Protein AF-A0A454VZ22-F1 (afdb_monomer)

Sequence (336 aa):
ELMLNRTHALSPAHRPVVWAAAVLGEPAGRDELVAVSGLGAAAGGDALLRALETAALAEPVEGRYGFAVPLAAPAVRASVPGPVRQDLHGRAARTLSGRRPVPWADVAEHHRAAGDTRRWLGAVERAAESAAASGRHEQAVALLERTLATPGLPPRSRARLAPLLARSAVTGLRSDRTVEVLAQIVRDTSLPPAVRGELRLDLGLMLCNQMGRFPEGWRMLEIAAAELREVRPGLAARAMTALSSPYWPGSPLDVHRRWLAEATAAADASGDEPMRTAVLAGRAGLAMSCADPGAWELARELPAEDTDPACARQAARGLCNTADFAVWLGFYERAE

pLDDT: mean 93.95, std 3.86, range [72.06, 98.62]

Secondary structure (DSSP, 8-state):
-HHHHHHHHS-TTTHHHHHHHHHH-S-B-HHHHHHHHTS-HHHHHHHHHHHHHTTSSEEEETTEEE-SSTTHHHHHHHHS-HHHHHHHHHHHHHHHTTSSS--HHHHHHHHHHTT-HHHHHHHHHHHHHHHHHTT-HHHHHHHHHHHHTSTT--HHHHHHHHHHHHHHHHHHS-HHHHHHHHHHHTT-TTS-HHHHHHHHHHHHHHHHHTT--HHHHHHHHHHHHHHHTTT-HHHHHHHHHHHTS--SS---HHHHHHHHHHHHHHHHHHT-HHHHHHHHHHHHHHHHHTT-TTHHHHHHTS-TT-SSHHHHHHHHHHHHHHHHHHHHTT-HHHH-

Nearest PDB structures (foldseek):
  3ro2-assembly1_A  TM=6.138E-01  e=6.709E-03  Mus musculus
  6hc2-assembly1_C  TM=6.062E-01  e=6.709E-03  Homo sapiens
  4gpk-assembly1_A  TM=5.580E-01  e=1.377E-01  Bacillus thuringiensis serovar thuringiensis
  5l9u-assembly1_O  TM=4.032E-01  e=2.346E-02  Homo sapiens
  5jhe-assembly1_A-2  TM=4.699E-01  e=8.436E-01  Saccharomyces cerevisiae S288C

Foldseek 3Di:
DVLLVLLVVDDPLLNLLLLLLLLLLFFDALVSSCQLSVNDDPSSVVSQVSCPVSLNWHCPDVRTIHHPDSVCSPVSNVPDDLQSSLSSLVSNLVSQCPDVVRQLVSNLVSCVSNVVLPSNLVSLLVNLVVCVVVLNLVVSLVSLVVVLPDPPDQLVSLLSSLVSNLVSCVSRHDLVVSLVSLVVSLVPPSHQLQSSLLSLLVSLCSCVPPVVVNVSSLVSLVSSLVSCVPPPLLSNLLSLLVLLADDPPDDDNVRSVVSLVSSCVSCVVNVDLLSNLLSLLSVLLNCLLVVNPCSVVSLVPQCCVDPPPSSVVSNVSSLQSSLVSCVVVVVPVVSD

Structure (mmCIF, N/CA/C/O backbone):
data_AF-A0A454VZ22-F1
#
_entry.id   AF-A0A454VZ22-F1
#
loop_
_atom_site.group_PDB
_atom_site.id
_atom_site.type_symbol
_atom_site.label_atom_id
_atom_site.label_alt_id
_atom_site.label_comp_id
_atom_site.label_asym_id
_atom_site.label_entity_id
_atom_site.label_seq_id
_atom_site.pdbx_PDB_ins_code
_atom_site.Cartn_x
_atom_site.Cartn_y
_atom_site.Cartn_z
_atom_site.occupancy
_atom_site.B_iso_or_equiv
_atom_site.auth_seq_id
_atom_site.auth_comp_id
_atom_site.auth_asym_id
_atom_site.auth_atom_id
_atom_site.pdbx_PDB_model_num
ATOM 1 N N . GLU A 1 1 ? -4.954 0.242 39.657 1.00 72.06 1 GLU A N 1
ATOM 2 C CA . GLU A 1 1 ? -5.941 -0.293 40.626 1.00 72.06 1 GLU A CA 1
ATOM 3 C C . GLU A 1 1 ? -7.118 0.645 40.883 1.00 72.06 1 GLU A C 1
ATOM 5 O O . GLU A 1 1 ? -8.248 0.218 40.691 1.00 72.06 1 GLU A O 1
ATOM 10 N N . LEU A 1 2 ? -6.901 1.928 41.211 1.00 88.38 2 LEU A N 1
ATOM 11 C CA . LEU A 1 2 ? -7.993 2.864 41.536 1.00 88.38 2 LEU A CA 1
ATOM 12 C C . LEU A 1 2 ? -9.130 2.921 40.492 1.00 88.38 2 LEU A C 1
ATOM 14 O O . LEU A 1 2 ? -10.296 2.814 40.864 1.00 88.38 2 LEU A O 1
ATOM 18 N N . MET A 1 3 ? -8.822 3.042 39.191 1.00 91.31 3 MET A N 1
ATOM 19 C CA . MET A 1 3 ? -9.874 3.097 38.158 1.00 91.31 3 MET A CA 1
ATOM 20 C C . MET A 1 3 ? -10.622 1.777 37.977 1.00 91.31 3 MET A C 1
ATOM 22 O O . MET A 1 3 ? -11.811 1.792 37.668 1.00 91.31 3 MET A O 1
ATOM 26 N N . LEU A 1 4 ? -9.965 0.638 38.207 1.00 90.00 4 LEU A N 1
ATOM 27 C CA . LEU A 1 4 ? -10.640 -0.659 38.177 1.00 90.00 4 LEU A CA 1
ATOM 28 C C . LEU A 1 4 ? -11.657 -0.739 39.315 1.00 90.00 4 LEU A C 1
ATOM 30 O O . LEU A 1 4 ? -12.811 -1.070 39.065 1.00 90.00 4 LEU A O 1
ATOM 34 N N . ASN A 1 5 ? -11.276 -0.326 40.525 1.00 91.50 5 ASN A N 1
ATOM 35 C CA . ASN A 1 5 ? -12.181 -0.307 41.675 1.00 91.50 5 ASN A CA 1
ATOM 36 C C . ASN A 1 5 ? -13.387 0.611 41.437 1.00 91.50 5 ASN A C 1
ATOM 38 O O . ASN A 1 5 ? -14.519 0.194 41.667 1.00 91.50 5 ASN A O 1
ATOM 42 N N . ARG A 1 6 ? -13.172 1.819 40.896 1.00 92.81 6 ARG A N 1
ATOM 43 C CA . ARG A 1 6 ? -14.274 2.734 40.534 1.00 92.81 6 ARG A CA 1
ATOM 44 C C . ARG A 1 6 ? -15.183 2.153 39.449 1.00 92.81 6 ARG A C 1
ATOM 46 O O . ARG A 1 6 ? -16.399 2.254 39.549 1.00 92.81 6 ARG A O 1
ATOM 53 N N . THR A 1 7 ? -14.611 1.471 38.458 1.00 91.25 7 THR A N 1
ATOM 54 C CA . THR A 1 7 ? -15.390 0.773 37.422 1.00 91.25 7 THR A CA 1
ATOM 55 C C . THR A 1 7 ? -16.205 -0.381 38.013 1.00 91.25 7 THR A C 1
ATOM 57 O O . THR A 1 7 ? -17.352 -0.587 37.630 1.00 91.25 7 THR A O 1
ATOM 60 N N . HIS A 1 8 ? -15.650 -1.140 38.959 1.00 91.19 8 HIS A N 1
ATOM 61 C CA . HIS A 1 8 ? -16.355 -2.248 39.606 1.00 91.19 8 HIS A CA 1
ATOM 62 C C . HIS A 1 8 ? -17.431 -1.785 40.596 1.00 91.19 8 HIS A C 1
ATOM 64 O O . HIS A 1 8 ? -18.424 -2.496 40.756 1.00 91.19 8 HIS A O 1
ATOM 70 N N . ALA A 1 9 ? -17.272 -0.600 41.194 1.00 92.94 9 ALA A N 1
ATOM 71 C CA . ALA A 1 9 ? -18.275 0.026 42.053 1.00 92.94 9 ALA A CA 1
ATOM 72 C C . ALA A 1 9 ? -19.546 0.438 41.288 1.00 92.94 9 ALA A C 1
ATOM 74 O O . ALA A 1 9 ? -20.623 0.498 41.877 1.00 92.94 9 ALA A O 1
ATOM 75 N N . LEU A 1 10 ? -19.448 0.672 39.974 1.00 94.12 10 LEU A N 1
ATOM 76 C CA . LEU A 1 10 ? -20.620 0.869 39.126 1.00 94.12 10 LEU A CA 1
ATOM 77 C C . LEU A 1 10 ? -21.446 -0.414 39.012 1.00 94.12 10 LEU A C 1
ATOM 79 O O . LEU A 1 10 ? -20.909 -1.531 38.939 1.00 94.12 10 LEU A O 1
ATOM 83 N N . SER A 1 11 ? -22.764 -0.234 38.896 1.00 94.38 11 SER A N 1
ATOM 84 C CA . SER A 1 11 ? -23.669 -1.333 38.573 1.00 94.38 11 SER A CA 1
ATOM 85 C C . SER A 1 11 ? -23.250 -1.991 37.246 1.00 94.38 11 SER A C 1
ATOM 87 O O . SER A 1 11 ? -22.754 -1.300 36.346 1.00 94.38 11 SER A O 1
ATOM 89 N N . PRO A 1 12 ? -23.452 -3.309 37.068 1.00 93.69 12 PRO A N 1
ATOM 90 C CA . PRO A 1 12 ? -23.102 -3.988 35.822 1.00 93.69 12 PRO A CA 1
ATOM 91 C C . PRO A 1 12 ? -23.693 -3.340 34.561 1.00 93.69 12 PRO A C 1
ATOM 93 O O . PRO A 1 12 ? -23.040 -3.361 33.521 1.00 93.69 12 PRO A O 1
ATOM 96 N N . ALA A 1 13 ? -24.875 -2.720 34.660 1.00 94.56 13 ALA A N 1
ATOM 97 C CA . ALA A 1 13 ? -25.540 -2.039 33.550 1.00 94.56 13 ALA A CA 1
ATOM 98 C C . ALA A 1 13 ? -24.824 -0.750 33.100 1.00 94.56 13 ALA A C 1
ATOM 100 O O . ALA A 1 13 ? -24.941 -0.359 31.942 1.00 94.56 13 ALA A O 1
ATOM 101 N N . HIS A 1 14 ? -24.055 -0.104 33.984 1.00 96.44 14 HIS A N 1
ATOM 102 C CA . HIS A 1 14 ? -23.368 1.163 33.694 1.00 96.44 14 HIS A CA 1
ATOM 103 C C . HIS A 1 14 ? -21.916 0.980 33.240 1.00 96.44 14 HIS A C 1
ATOM 105 O O . HIS A 1 14 ? -21.372 1.829 32.539 1.00 96.44 14 HIS A O 1
ATOM 111 N N . ARG A 1 15 ? -21.281 -0.148 33.577 1.00 96.81 15 ARG A N 1
ATOM 112 C CA . ARG A 1 15 ? -19.879 -0.447 33.212 1.00 96.81 15 ARG A CA 1
ATOM 113 C C . ARG A 1 15 ? -19.557 -0.326 31.713 1.00 96.81 15 ARG A C 1
ATOM 115 O O . ARG A 1 15 ? -18.461 0.153 31.410 1.00 96.81 15 ARG A O 1
ATOM 122 N N . PRO A 1 16 ? -20.452 -0.686 30.766 1.00 97.75 16 PRO A N 1
ATOM 123 C CA . PRO A 1 16 ? -20.142 -0.599 29.341 1.00 97.75 16 PRO A CA 1
ATOM 124 C C . PRO A 1 16 ? -19.758 0.802 28.846 1.00 97.75 16 PRO A C 1
ATOM 126 O O . PRO A 1 16 ? -18.988 0.891 27.892 1.00 97.75 16 PRO A O 1
ATOM 129 N N . VAL A 1 17 ? -20.218 1.890 29.483 1.00 98.19 17 VAL A N 1
ATOM 130 C CA . VAL A 1 17 ? -19.809 3.256 29.091 1.00 98.19 17 VAL A CA 1
ATOM 131 C C . VAL A 1 17 ? -18.348 3.547 29.455 1.00 98.19 17 VAL A C 1
ATOM 133 O O . VAL A 1 17 ? -17.618 4.154 28.675 1.00 98.19 17 VAL A O 1
ATOM 136 N N . VAL A 1 18 ? -17.880 3.034 30.597 1.00 98.12 18 VAL A N 1
ATOM 137 C CA . VAL A 1 18 ? -16.478 3.155 31.026 1.00 98.12 18 VAL A CA 1
ATOM 138 C C . VAL A 1 18 ? -15.581 2.272 30.160 1.00 98.12 18 VAL A C 1
ATOM 140 O O . VAL A 1 18 ? -14.493 2.681 29.758 1.00 98.12 18 VAL A O 1
ATOM 143 N N . TRP A 1 19 ? -16.053 1.074 29.800 1.00 98.38 19 TRP A N 1
ATOM 144 C CA . TRP A 1 19 ? -15.350 0.202 28.858 1.00 98.38 19 TRP A CA 1
ATOM 145 C C . TRP A 1 19 ? -15.270 0.805 27.453 1.00 98.38 19 TRP A C 1
ATOM 147 O O . TRP A 1 19 ? -14.238 0.674 26.798 1.00 98.38 19 TRP A O 1
ATOM 157 N N . ALA A 1 20 ? -16.319 1.498 27.002 1.00 98.44 20 ALA A N 1
ATOM 158 C CA . ALA A 1 20 ? -16.315 2.232 25.741 1.00 98.44 20 ALA A CA 1
ATOM 159 C C . ALA A 1 20 ? -15.249 3.335 25.729 1.00 98.44 20 ALA A C 1
ATOM 161 O O . ALA A 1 20 ? -14.458 3.396 24.789 1.00 98.44 20 ALA A O 1
ATOM 162 N N . ALA A 1 21 ? -15.157 4.134 26.799 1.00 98.00 21 ALA A N 1
ATOM 163 C CA . ALA A 1 21 ? -14.089 5.121 26.959 1.00 98.00 21 ALA A CA 1
ATOM 164 C C . ALA A 1 21 ? -12.696 4.463 26.959 1.00 98.00 21 ALA A C 1
ATOM 166 O O . ALA A 1 21 ? -11.761 4.978 26.351 1.00 98.00 21 ALA A O 1
ATOM 167 N N . ALA A 1 22 ? -12.553 3.292 27.591 1.00 97.88 22 ALA A N 1
ATOM 168 C CA . ALA A 1 22 ? -11.284 2.559 27.633 1.00 97.88 22 ALA A CA 1
ATOM 169 C C . ALA A 1 22 ? -10.867 2.006 26.266 1.00 97.88 22 ALA A C 1
ATOM 171 O O . ALA A 1 22 ? -9.676 1.900 25.976 1.00 97.88 22 ALA A O 1
ATOM 172 N N . VAL A 1 23 ? -11.845 1.646 25.434 1.00 98.12 23 VAL A N 1
ATOM 173 C CA . VAL A 1 23 ? -11.626 1.183 24.063 1.00 98.12 23 VAL A CA 1
ATOM 174 C C . VAL A 1 23 ? -11.279 2.333 23.125 1.00 98.12 23 VAL A C 1
ATOM 176 O O . VAL A 1 23 ? -10.357 2.159 22.333 1.00 98.12 23 VAL A O 1
ATOM 179 N N . LEU A 1 24 ? -11.963 3.478 23.230 1.00 96.81 24 LEU A N 1
ATOM 180 C CA . LEU A 1 24 ? -11.651 4.676 22.442 1.00 96.81 24 LEU A CA 1
ATOM 181 C C . LEU A 1 24 ? -10.284 5.262 22.815 1.00 96.81 24 LEU A C 1
ATOM 183 O O . LEU A 1 24 ? -9.558 5.713 21.940 1.00 96.81 24 LEU A O 1
ATOM 187 N N . GLY A 1 25 ? -9.906 5.217 24.096 1.00 94.38 25 GLY A N 1
ATOM 188 C CA . GLY A 1 25 ? -8.573 5.612 24.568 1.00 94.38 25 GLY A CA 1
ATOM 189 C C . GLY A 1 25 ? -8.326 7.124 24.629 1.00 94.38 25 GLY A C 1
ATOM 190 O O . GLY A 1 25 ? -7.351 7.547 25.246 1.00 94.38 25 GLY A O 1
ATOM 191 N N . GLU A 1 26 ? -9.225 7.928 24.069 1.00 94.00 26 GLU A N 1
ATOM 192 C CA . GLU A 1 26 ? -9.226 9.391 24.112 1.00 94.00 26 GLU A CA 1
ATOM 193 C C . GLU A 1 26 ? -10.580 9.933 24.613 1.00 94.00 26 GLU A C 1
ATOM 195 O O . GLU A 1 26 ? -11.591 9.223 24.537 1.00 94.00 26 GLU A O 1
ATOM 200 N N . PRO A 1 27 ? -10.634 11.177 25.131 1.00 96.38 27 PRO A N 1
ATOM 201 C CA . PRO A 1 27 ? -11.895 11.816 25.495 1.00 96.38 27 PRO A CA 1
ATOM 202 C C . PRO A 1 27 ? -12.853 11.915 24.301 1.00 96.38 27 PRO A C 1
ATOM 204 O O . PRO A 1 27 ? -12.506 12.440 23.244 1.00 96.38 27 PRO A O 1
ATOM 207 N N . ALA A 1 28 ? -14.084 11.443 24.482 1.00 97.00 28 ALA A N 1
ATOM 208 C CA . ALA A 1 28 ? -15.065 11.298 23.412 1.00 97.00 28 ALA A CA 1
ATOM 209 C C . ALA A 1 28 ? -16.391 11.980 23.756 1.00 97.00 28 ALA A C 1
ATOM 211 O O . ALA A 1 28 ? -16.706 12.220 24.922 1.00 97.00 28 ALA A O 1
ATOM 212 N N . GLY A 1 29 ? -17.174 12.314 22.729 1.00 97.00 29 GLY A N 1
ATOM 213 C CA . GLY A 1 29 ? -18.496 12.904 22.944 1.00 97.00 29 GLY A CA 1
ATOM 214 C C . GLY A 1 29 ? -19.465 11.898 23.570 1.00 97.00 29 GLY A C 1
ATOM 215 O O . GLY A 1 29 ? -19.291 10.685 23.422 1.00 97.00 29 GLY A O 1
ATOM 216 N N . ARG A 1 30 ? -20.526 12.394 24.220 1.00 97.31 30 ARG A N 1
ATOM 217 C CA . ARG A 1 30 ? -21.597 11.546 24.780 1.00 97.31 30 ARG A CA 1
ATOM 218 C C . ARG A 1 30 ? -22.102 10.528 23.755 1.00 97.31 30 ARG A C 1
ATOM 220 O O . ARG A 1 30 ? -22.140 9.337 24.050 1.00 97.31 30 ARG A O 1
ATOM 227 N N . ASP A 1 31 ? -22.448 10.983 22.555 1.00 97.06 31 ASP A N 1
ATOM 228 C CA . ASP A 1 31 ? -23.039 10.123 21.526 1.00 97.06 31 ASP A CA 1
ATOM 229 C C . ASP A 1 31 ? -22.073 9.032 21.053 1.00 97.06 31 ASP A C 1
ATOM 231 O O . ASP A 1 31 ? -22.487 7.900 20.807 1.00 97.06 31 ASP A O 1
ATOM 235 N N . GLU A 1 32 ? -20.772 9.329 21.003 1.00 97.56 32 GLU A N 1
ATOM 236 C CA . GLU A 1 32 ? -19.743 8.346 20.661 1.00 97.56 32 GLU A CA 1
ATOM 237 C C . GLU A 1 32 ? -19.624 7.273 21.749 1.00 97.56 32 GLU A C 1
ATOM 239 O O . GLU A 1 32 ? -19.624 6.083 21.438 1.00 97.56 32 GLU A O 1
ATOM 244 N N . LEU A 1 33 ? -19.593 7.668 23.026 1.00 98.19 33 LEU A N 1
ATOM 245 C CA . LEU A 1 33 ? -19.548 6.732 24.154 1.00 98.19 33 LEU A CA 1
ATOM 246 C C . LEU A 1 33 ? -20.797 5.853 24.225 1.00 98.19 33 LEU A C 1
ATOM 248 O O . LEU A 1 33 ? -20.702 4.644 24.447 1.00 98.19 33 LEU A O 1
ATOM 252 N N . VAL A 1 34 ? -21.973 6.432 23.986 1.00 98.12 34 VAL A N 1
ATOM 253 C CA . VAL A 1 34 ? -23.231 5.683 23.914 1.00 98.12 34 VAL A CA 1
ATOM 254 C C . VAL A 1 34 ? -23.207 4.699 22.743 1.00 98.12 34 VAL A C 1
ATOM 256 O O . VAL A 1 34 ? -23.498 3.515 22.935 1.00 98.12 34 VAL A O 1
ATOM 259 N N . ALA A 1 35 ? -22.802 5.146 21.552 1.00 98.12 35 ALA A N 1
ATOM 260 C CA . ALA A 1 35 ? -22.712 4.296 20.370 1.00 98.12 35 ALA A CA 1
A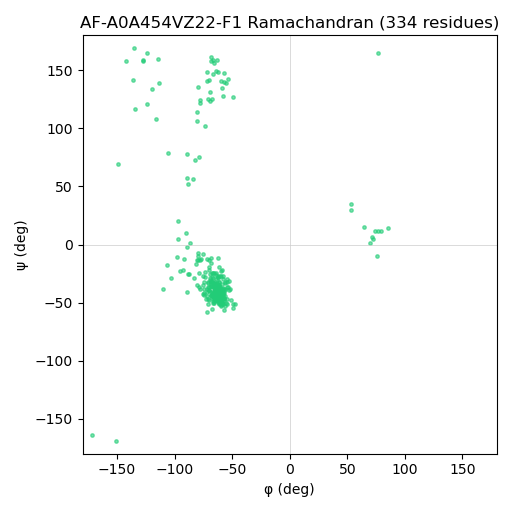TOM 261 C C . ALA A 1 35 ? -21.723 3.138 20.565 1.00 98.12 35 ALA A C 1
ATOM 263 O O . ALA A 1 35 ? -22.016 2.006 20.177 1.00 98.12 35 ALA A O 1
ATOM 264 N N . VAL A 1 36 ? -20.573 3.390 21.197 1.00 98.56 36 VAL A N 1
ATOM 265 C CA . VAL A 1 36 ? -19.563 2.359 21.463 1.00 98.56 36 VAL A CA 1
ATOM 266 C C . VAL A 1 36 ? -19.988 1.419 22.587 1.00 98.56 36 VAL A C 1
ATOM 268 O O . VAL A 1 36 ? -19.775 0.215 22.461 1.00 98.56 36 VAL A O 1
ATOM 271 N N . SER A 1 37 ? -20.637 1.910 23.644 1.00 98.06 37 SER A N 1
ATOM 272 C CA . SER A 1 37 ? -21.106 1.070 24.758 1.00 98.06 37 SER A CA 1
ATOM 273 C C . SER A 1 37 ? -22.230 0.109 24.359 1.00 98.06 37 SER A C 1
ATOM 275 O O . SER A 1 37 ? -22.299 -0.995 24.894 1.00 98.06 37 SER A O 1
ATOM 277 N N . GLY A 1 38 ? -23.075 0.494 23.396 1.00 97.12 38 GLY A N 1
ATOM 278 C CA . GLY A 1 38 ? -24.224 -0.301 22.951 1.00 97.12 38 GLY A CA 1
ATOM 279 C C . GLY A 1 38 ? -25.453 -0.213 23.866 1.00 97.12 38 GLY A C 1
ATOM 280 O O . GLY A 1 38 ? -26.380 -0.994 23.689 1.00 97.12 38 GLY A O 1
ATOM 281 N N . LEU A 1 39 ? -25.479 0.725 24.822 1.00 95.44 39 LEU A N 1
ATOM 282 C CA . LEU A 1 39 ? -26.553 0.863 25.819 1.00 95.44 39 LEU A CA 1
ATOM 283 C C . LEU A 1 39 ? -27.816 1.586 25.302 1.00 95.44 39 LEU A C 1
ATOM 285 O O . LEU A 1 39 ? -28.857 1.543 25.950 1.00 95.44 39 LEU A O 1
ATOM 289 N N . GLY A 1 40 ? -27.753 2.250 24.143 1.00 94.94 40 GLY A N 1
ATOM 290 C CA . GLY A 1 40 ? -28.829 3.125 23.653 1.00 94.94 40 GLY A CA 1
ATOM 291 C C . GLY A 1 40 ? -28.870 4.487 24.368 1.00 94.94 40 GLY A C 1
ATOM 292 O O . GLY A 1 40 ? -28.245 4.679 25.408 1.00 94.94 40 GLY A O 1
ATOM 293 N N . ALA A 1 41 ? -29.584 5.465 23.798 1.00 93.81 41 ALA A N 1
ATOM 294 C CA . ALA A 1 41 ? -29.481 6.879 24.196 1.00 93.81 41 ALA A CA 1
ATOM 295 C C . ALA A 1 41 ? -29.849 7.170 25.663 1.00 93.81 41 ALA A C 1
ATOM 297 O O . ALA A 1 41 ? -29.133 7.911 26.343 1.00 93.81 41 ALA A O 1
ATOM 298 N N . ALA A 1 42 ? -30.947 6.584 26.151 1.00 94.75 42 ALA A N 1
ATOM 299 C CA . ALA A 1 42 ? -31.435 6.812 27.511 1.00 94.75 42 ALA A CA 1
ATOM 300 C C . ALA A 1 42 ? -30.529 6.145 28.559 1.00 94.75 42 ALA A C 1
ATOM 302 O O . ALA A 1 42 ? -29.951 6.833 29.399 1.00 94.75 42 ALA A O 1
ATOM 303 N N . ALA A 1 43 ? -30.337 4.824 28.468 1.00 96.25 43 ALA A N 1
ATOM 304 C CA . ALA A 1 43 ? -29.517 4.080 29.426 1.00 96.25 43 ALA A CA 1
ATOM 305 C C . ALA A 1 43 ? -28.030 4.462 29.353 1.00 96.25 43 ALA A C 1
ATOM 307 O O . ALA A 1 43 ? -27.353 4.504 30.374 1.00 96.25 43 ALA A O 1
ATOM 308 N N . GLY A 1 44 ? -27.520 4.798 28.165 1.00 96.62 44 GLY A N 1
ATOM 309 C CA . GLY A 1 44 ? -26.157 5.296 28.006 1.00 96.62 44 GLY A CA 1
ATOM 310 C C . GLY A 1 44 ? -25.948 6.688 28.613 1.00 96.62 44 GLY A C 1
ATOM 311 O O . GLY A 1 44 ? -24.883 6.952 29.165 1.00 96.62 44 GLY A O 1
ATOM 312 N N . GLY A 1 45 ? -26.964 7.559 28.563 1.00 96.81 45 GLY A N 1
ATOM 313 C CA . GLY A 1 45 ? -26.941 8.852 29.252 1.00 96.81 45 GLY A CA 1
ATOM 314 C C . GLY A 1 45 ? -26.895 8.701 30.773 1.00 96.81 45 GLY A C 1
ATOM 315 O O . GLY A 1 45 ? -26.035 9.300 31.413 1.00 96.81 45 GLY A O 1
ATOM 316 N N . ASP A 1 46 ? -27.760 7.854 31.336 1.00 97.62 46 ASP A N 1
ATOM 317 C CA . ASP A 1 46 ? -27.743 7.531 32.771 1.00 97.62 46 ASP A CA 1
ATOM 318 C C . ASP A 1 46 ? -26.404 6.903 33.191 1.00 97.62 46 ASP A C 1
ATOM 320 O O . ASP A 1 46 ? -25.775 7.355 34.145 1.00 97.62 46 ASP A O 1
ATOM 324 N N . ALA A 1 47 ? -25.893 5.936 32.420 1.00 97.88 47 ALA A N 1
ATOM 325 C CA . ALA A 1 47 ? -24.593 5.320 32.678 1.00 97.88 47 ALA A CA 1
ATOM 326 C C . ALA A 1 47 ? -23.447 6.338 32.707 1.00 97.88 47 ALA A C 1
ATOM 328 O O . ALA A 1 47 ? -22.570 6.242 33.567 1.00 97.88 47 ALA A O 1
ATOM 329 N N . LEU A 1 48 ? -23.443 7.305 31.782 1.00 98.25 48 LEU A N 1
ATOM 330 C CA . LEU A 1 48 ? -22.427 8.353 31.741 1.00 98.25 48 LEU A CA 1
ATOM 331 C C . LEU A 1 48 ? -22.491 9.239 32.989 1.00 98.25 48 LEU A C 1
ATOM 333 O O . LEU A 1 48 ? -21.456 9.470 33.609 1.00 98.25 48 LEU A O 1
ATOM 337 N N . LEU A 1 49 ? -23.688 9.673 33.394 1.00 98.00 49 LEU A N 1
ATOM 338 C CA . LEU A 1 49 ? -23.868 10.462 34.616 1.00 98.00 49 LEU A CA 1
ATOM 339 C C . LEU A 1 49 ? -23.350 9.706 35.845 1.00 98.00 49 LEU A C 1
ATOM 341 O O . LEU A 1 49 ? -22.553 10.247 36.607 1.00 98.00 49 LEU A O 1
ATOM 345 N N . ARG A 1 50 ? -23.686 8.418 35.987 1.00 97.81 50 ARG A N 1
ATOM 346 C CA . ARG A 1 50 ? -23.182 7.582 37.092 1.00 97.81 50 ARG A CA 1
ATOM 347 C C . ARG A 1 50 ? -21.668 7.391 37.056 1.00 97.81 50 ARG A C 1
ATOM 349 O O . ARG A 1 50 ? -21.018 7.388 38.104 1.00 97.81 50 ARG A O 1
ATOM 356 N N . ALA A 1 51 ? -21.079 7.252 35.871 1.00 97.62 51 ALA A N 1
ATOM 357 C CA . ALA A 1 51 ? -19.629 7.162 35.723 1.00 97.62 51 ALA A CA 1
ATOM 358 C C . ALA A 1 51 ? -18.914 8.460 36.140 1.00 97.62 51 ALA A C 1
ATOM 360 O O . ALA A 1 51 ? -17.818 8.385 36.698 1.00 97.62 51 ALA A O 1
ATOM 361 N N . LEU A 1 52 ? -19.531 9.624 35.912 1.00 97.56 52 LEU A N 1
ATOM 362 C CA . LEU A 1 52 ? -19.020 10.925 36.357 1.00 97.56 52 LEU A CA 1
ATOM 363 C C . LEU A 1 52 ? -19.175 11.106 37.873 1.00 97.56 52 LEU A C 1
ATOM 365 O O . LEU A 1 52 ? -18.206 11.445 38.546 1.00 97.56 52 LEU A O 1
ATOM 369 N N . GLU A 1 53 ? -20.349 10.797 38.430 1.00 96.56 53 G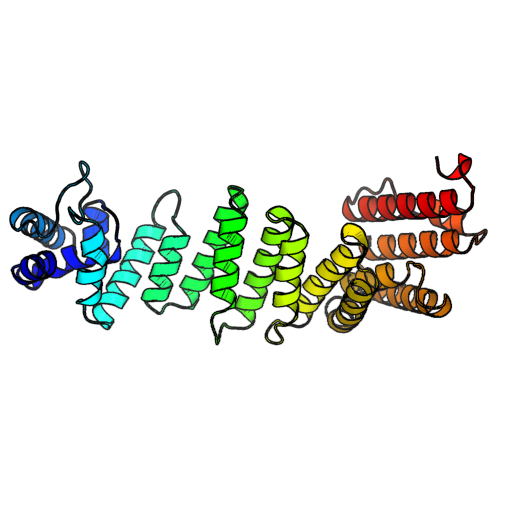LU A N 1
ATOM 370 C CA . GLU A 1 53 ? -20.620 10.880 39.876 1.00 96.56 53 GLU A CA 1
ATOM 371 C C . GLU A 1 53 ? -19.661 10.016 40.710 1.00 96.56 53 GLU A C 1
ATOM 373 O O . GLU A 1 53 ? -19.214 10.413 41.783 1.00 96.56 53 GLU A O 1
ATOM 378 N N . THR A 1 54 ? -19.310 8.831 40.205 1.00 94.81 54 THR A N 1
ATOM 379 C CA . THR A 1 54 ? -18.367 7.906 40.861 1.00 94.81 54 THR A CA 1
ATOM 380 C C . THR A 1 54 ? -16.899 8.184 40.520 1.00 94.81 54 THR A C 1
ATOM 382 O O . THR A 1 54 ? -16.008 7.459 40.975 1.00 94.81 54 THR A O 1
ATOM 385 N N . ALA A 1 55 ? -16.628 9.216 39.713 1.00 95.50 55 ALA A N 1
ATOM 386 C CA . ALA A 1 55 ? -15.308 9.566 39.191 1.00 95.50 55 ALA A CA 1
ATOM 387 C C . ALA A 1 55 ? -14.590 8.397 38.482 1.00 95.50 55 ALA A C 1
ATOM 389 O O . ALA A 1 55 ? -13.354 8.300 38.513 1.00 95.50 55 ALA A O 1
ATOM 390 N N . ALA A 1 56 ? -15.360 7.481 37.885 1.00 96.19 56 ALA A N 1
ATOM 391 C CA . ALA A 1 56 ? -14.857 6.448 36.982 1.00 96.19 56 ALA A CA 1
ATOM 392 C C . ALA A 1 56 ? -14.492 7.048 35.615 1.00 96.19 56 ALA A C 1
ATOM 394 O O . ALA A 1 56 ? -13.537 6.602 34.980 1.00 96.19 56 ALA A O 1
ATOM 395 N N . LEU A 1 57 ? -15.222 8.088 35.204 1.00 97.56 57 LEU A N 1
ATOM 396 C CA . LEU A 1 57 ? -14.887 8.985 34.104 1.00 97.56 57 LEU A CA 1
ATOM 397 C C . LEU A 1 57 ? -14.868 10.433 34.606 1.00 97.56 57 LEU A C 1
ATOM 399 O O . LEU A 1 57 ? -15.357 10.739 35.691 1.00 97.56 57 LEU A O 1
ATOM 403 N N . ALA A 1 58 ? -14.288 11.312 33.803 1.00 97.31 58 ALA A N 1
ATOM 404 C CA . ALA A 1 58 ? -14.256 12.752 33.996 1.00 97.31 58 ALA A CA 1
ATOM 405 C C . ALA A 1 58 ? -14.570 13.460 32.672 1.00 97.31 58 ALA A C 1
ATOM 407 O O . ALA A 1 58 ? -14.557 12.836 31.607 1.00 97.31 58 ALA A O 1
ATOM 408 N N . GLU A 1 59 ? -14.801 14.766 32.751 1.00 97.44 59 GLU A N 1
ATOM 409 C CA . GLU A 1 59 ? -14.928 15.676 31.613 1.00 97.44 59 GLU A CA 1
ATOM 410 C C . GLU A 1 59 ? -13.654 16.535 31.511 1.00 97.44 59 GLU A C 1
ATOM 412 O O . GLU A 1 59 ? -13.617 17.650 32.026 1.00 97.44 59 GLU A O 1
ATOM 417 N N . PRO A 1 60 ? -12.544 16.004 30.955 1.00 94.06 60 PRO A N 1
ATOM 418 C CA . PRO A 1 60 ? -11.284 16.748 30.857 1.00 94.06 60 PRO A CA 1
ATOM 419 C C . PRO A 1 60 ? -11.369 17.965 29.927 1.00 94.06 60 PRO A C 1
ATOM 421 O O . PRO A 1 60 ? -10.577 18.893 30.060 1.00 94.06 60 PRO A O 1
ATOM 424 N N . VAL A 1 61 ? -12.297 17.940 28.971 1.00 93.69 61 VAL A N 1
ATOM 425 C CA . VAL A 1 61 ? -12.616 19.044 28.064 1.00 93.69 61 VAL A CA 1
ATOM 426 C C . VAL A 1 61 ? -14.133 19.120 27.988 1.00 93.69 61 VAL A C 1
ATOM 428 O O . VAL A 1 61 ? -14.787 18.080 27.958 1.00 93.69 61 VAL A O 1
ATOM 431 N N . GLU A 1 62 ? -14.685 20.328 27.939 1.00 95.62 62 GLU A N 1
ATOM 432 C CA . GLU A 1 62 ? -16.129 20.546 27.835 1.00 95.62 62 GLU A CA 1
ATOM 433 C C . GLU A 1 62 ? -16.751 19.702 26.704 1.00 95.62 62 GLU A C 1
ATOM 435 O O . GLU A 1 62 ? -16.271 19.677 25.565 1.00 95.62 62 GLU A O 1
ATOM 440 N N . GLY A 1 63 ? -17.792 18.941 27.040 1.00 95.44 63 GLY A N 1
ATOM 441 C CA . GLY A 1 63 ? -18.494 18.020 26.148 1.00 95.44 63 GLY A CA 1
ATOM 442 C C . GLY A 1 63 ? -17.718 16.753 25.764 1.00 95.44 63 GLY A C 1
ATOM 443 O O . GLY A 1 63 ? -18.188 15.990 24.911 1.00 95.44 63 GLY A O 1
ATOM 444 N N . ARG A 1 64 ? -16.540 16.500 26.351 1.00 97.31 64 ARG A N 1
ATOM 445 C CA . ARG A 1 64 ? -15.696 15.327 26.074 1.00 97.31 64 ARG A CA 1
ATOM 446 C C . ARG A 1 64 ? -15.400 14.566 27.352 1.00 97.31 64 ARG A C 1
ATOM 448 O O . ARG A 1 64 ? -14.758 15.073 28.264 1.00 97.31 64 ARG A O 1
ATOM 455 N N . TYR A 1 65 ? -15.788 13.299 27.371 1.00 98.12 65 TYR A N 1
ATOM 456 C CA . TYR A 1 65 ? -15.705 12.451 28.549 1.00 98.12 65 TYR A CA 1
ATOM 457 C C . TYR A 1 65 ? -14.691 11.327 28.342 1.00 98.12 65 TYR A C 1
ATOM 459 O O . TYR A 1 65 ? -14.611 10.721 27.272 1.00 98.12 65 TYR A O 1
ATOM 467 N N . GLY A 1 66 ? -13.908 11.036 29.374 1.00 97.25 66 GLY A N 1
ATOM 468 C CA . GLY A 1 66 ? -12.851 10.029 29.330 1.00 97.25 66 GLY A CA 1
ATOM 469 C C . GLY A 1 66 ? -12.252 9.776 30.708 1.00 97.25 66 GLY A C 1
ATOM 470 O O . GLY A 1 66 ? -12.832 10.140 31.728 1.00 97.25 66 GLY A O 1
ATOM 471 N N . PHE A 1 67 ? -11.080 9.150 30.762 1.00 96.25 67 PHE A N 1
ATOM 472 C CA . PHE A 1 67 ? -10.357 9.006 32.026 1.00 96.25 67 PHE A CA 1
ATOM 473 C C . PHE A 1 67 ? -9.628 10.302 32.366 1.00 96.25 67 PHE A C 1
ATOM 475 O O . PHE A 1 67 ? -8.923 10.848 31.522 1.00 96.25 67 PHE A O 1
ATOM 482 N N . ALA A 1 68 ? -9.717 10.736 33.626 1.00 93.00 68 ALA A N 1
ATOM 483 C CA . ALA A 1 68 ? -8.926 11.865 34.126 1.00 93.00 68 ALA A CA 1
ATOM 484 C C . ALA A 1 68 ? -7.412 11.643 33.937 1.00 93.00 68 ALA A C 1
ATOM 486 O O . ALA A 1 68 ? -6.664 12.581 33.689 1.00 93.00 68 ALA A O 1
ATOM 487 N N . VAL A 1 69 ? -6.970 10.383 34.027 1.00 91.75 69 VAL A N 1
ATOM 488 C CA . VAL A 1 69 ? -5.597 9.961 33.736 1.00 91.75 69 VAL A CA 1
ATOM 489 C C . VAL A 1 69 ? -5.633 9.006 32.536 1.00 91.75 69 VAL A C 1
ATOM 491 O O . VAL A 1 69 ? -6.064 7.862 32.706 1.00 91.75 69 VA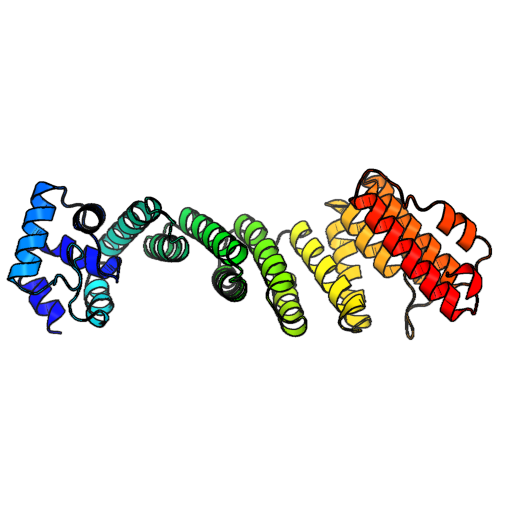L A O 1
ATOM 494 N N . PRO A 1 70 ? -5.167 9.414 31.338 1.00 89.94 70 PRO A N 1
ATOM 495 C CA . PRO A 1 70 ? -5.249 8.597 30.118 1.00 89.94 70 PRO A CA 1
ATOM 496 C C . PRO A 1 70 ? -4.630 7.195 30.247 1.00 89.94 70 PRO A C 1
ATOM 498 O O . PRO A 1 70 ? -5.146 6.222 29.697 1.00 89.94 70 PRO A O 1
ATOM 501 N N . LEU A 1 71 ? -3.576 7.055 31.060 1.00 91.62 71 LEU A N 1
ATOM 502 C CA . LEU A 1 71 ? -2.905 5.780 31.354 1.00 91.62 71 LEU A CA 1
ATOM 503 C C . LEU A 1 71 ? -3.800 4.736 32.049 1.00 91.62 71 LEU A C 1
ATOM 505 O O . LEU A 1 71 ? -3.424 3.568 32.128 1.00 91.62 71 LEU A O 1
ATOM 509 N N . ALA A 1 72 ? -4.985 5.112 32.540 1.00 93.69 72 ALA A N 1
ATOM 510 C CA . ALA A 1 72 ? -5.939 4.158 33.097 1.00 93.69 72 ALA A CA 1
ATOM 511 C C . ALA A 1 72 ? -6.668 3.329 32.025 1.00 93.69 72 ALA A C 1
ATOM 513 O O . ALA A 1 72 ? -7.067 2.194 32.306 1.00 93.69 72 ALA A O 1
ATOM 514 N N . ALA A 1 73 ? -6.825 3.860 30.807 1.00 95.00 73 ALA A N 1
ATOM 515 C CA . ALA A 1 73 ? -7.595 3.211 29.748 1.00 95.00 73 ALA A CA 1
ATOM 516 C C . ALA A 1 73 ? -7.066 1.805 29.391 1.00 95.00 73 ALA A C 1
ATOM 518 O O . ALA A 1 73 ? -7.873 0.873 29.359 1.00 95.00 73 ALA A O 1
ATOM 519 N N . PRO A 1 74 ? -5.747 1.567 29.209 1.00 95.00 74 PRO A N 1
ATOM 520 C CA . PRO A 1 74 ? -5.231 0.224 28.943 1.00 95.00 74 PRO A CA 1
ATOM 521 C C . PRO A 1 74 ? -5.557 -0.789 30.046 1.00 95.00 74 PRO A C 1
ATOM 523 O O . PRO A 1 74 ? -5.921 -1.919 29.726 1.00 95.00 74 PRO A O 1
ATOM 526 N N . ALA A 1 75 ? -5.486 -0.389 31.320 1.00 95.19 75 ALA A N 1
ATOM 527 C CA . ALA A 1 75 ? -5.764 -1.273 32.452 1.00 95.19 75 ALA A CA 1
ATOM 528 C C . ALA A 1 75 ? -7.247 -1.667 32.522 1.00 95.19 75 ALA A C 1
ATOM 530 O O . ALA A 1 75 ? -7.567 -2.842 32.690 1.00 95.19 75 ALA A O 1
ATOM 531 N N . VAL A 1 76 ? -8.156 -0.703 32.335 1.00 96.31 76 VAL A N 1
ATOM 532 C CA . VAL A 1 76 ? -9.601 -0.978 32.288 1.00 96.31 76 VAL A CA 1
ATOM 533 C C . VAL A 1 76 ? -9.957 -1.798 31.051 1.00 96.31 76 VAL A C 1
ATOM 535 O O . VAL A 1 76 ? -10.694 -2.770 31.150 1.00 96.31 76 VAL A O 1
ATOM 538 N N . ARG A 1 77 ? -9.393 -1.481 29.882 1.00 96.50 77 ARG A N 1
ATOM 539 C CA . ARG A 1 77 ? -9.615 -2.256 28.652 1.00 96.50 77 ARG A CA 1
ATOM 540 C C . ARG A 1 77 ? -9.138 -3.705 28.793 1.00 96.50 77 ARG A C 1
ATOM 542 O O . ARG A 1 77 ? -9.795 -4.612 28.284 1.00 96.50 77 ARG A O 1
ATOM 549 N N . ALA A 1 78 ? -8.019 -3.933 29.480 1.00 95.25 78 ALA A N 1
ATOM 550 C CA . ALA A 1 78 ? -7.483 -5.271 29.719 1.00 95.25 78 ALA A CA 1
ATOM 551 C C . ALA A 1 78 ? -8.382 -6.125 30.630 1.00 95.25 78 ALA A C 1
ATOM 553 O O . ALA A 1 78 ? -8.417 -7.341 30.450 1.00 95.25 78 ALA A O 1
ATOM 554 N N . SER A 1 79 ? -9.145 -5.516 31.548 1.00 95.25 79 SER A N 1
ATOM 555 C CA . SER A 1 79 ? -10.075 -6.245 32.424 1.00 95.25 79 SER A CA 1
ATOM 556 C C . SER A 1 79 ? -11.401 -6.623 31.752 1.00 95.25 79 SER A C 1
ATOM 558 O O . SER A 1 79 ? -12.136 -7.461 32.274 1.00 95.25 79 SER A O 1
ATOM 560 N N . VAL A 1 80 ? -11.714 -6.050 30.583 1.00 96.12 80 VAL A N 1
ATOM 561 C CA . VAL A 1 80 ? -12.925 -6.395 29.824 1.00 96.12 80 VAL A CA 1
ATOM 562 C C . VAL A 1 80 ? -12.801 -7.815 29.257 1.00 96.12 80 VAL A C 1
ATOM 564 O O . VAL A 1 80 ? -11.796 -8.111 28.604 1.00 96.12 80 VAL A O 1
ATOM 567 N N . PRO A 1 81 ? -13.814 -8.690 29.413 1.00 95.25 81 PRO A N 1
ATOM 568 C CA . PRO A 1 81 ? -13.821 -10.005 28.775 1.00 95.25 81 PRO A CA 1
ATOM 569 C C . PRO A 1 81 ? -13.611 -9.925 27.257 1.00 95.25 81 PRO A C 1
ATOM 571 O O . PRO A 1 81 ? -14.133 -9.030 26.594 1.00 95.25 81 PRO A O 1
ATOM 574 N N . GLY A 1 82 ? -12.871 -10.885 26.695 1.00 96.12 82 GLY A N 1
ATOM 575 C CA . GLY A 1 82 ? -12.450 -10.883 25.287 1.00 96.12 82 GLY A CA 1
ATOM 576 C C . GLY A 1 82 ? -13.573 -10.617 24.271 1.00 96.12 82 GLY A C 1
ATOM 577 O O . GLY A 1 82 ? -13.442 -9.658 23.511 1.00 96.12 82 GLY A O 1
ATOM 578 N N . PRO A 1 83 ? -14.681 -11.386 24.280 1.00 96.81 83 PRO A N 1
ATOM 579 C CA . PRO A 1 83 ? -15.791 -11.181 23.342 1.00 96.81 83 PRO A CA 1
ATOM 580 C C . PRO A 1 83 ? -16.430 -9.790 23.460 1.00 96.81 83 PRO A C 1
ATOM 582 O O . PRO A 1 83 ? -16.632 -9.102 22.465 1.00 96.81 83 PRO A O 1
ATOM 585 N N . VAL A 1 84 ? -16.646 -9.317 24.692 1.00 97.19 84 VAL A N 1
ATOM 586 C CA . VAL A 1 84 ? -17.198 -7.976 24.947 1.00 97.19 84 VAL A CA 1
ATOM 587 C C . VAL A 1 84 ? -16.253 -6.896 24.419 1.00 97.19 84 VAL A C 1
ATOM 589 O O . VAL A 1 84 ? -16.687 -5.927 23.797 1.00 97.19 84 VAL A O 1
ATOM 592 N N . ARG A 1 85 ? -14.944 -7.067 24.622 1.00 97.88 85 ARG A N 1
ATOM 593 C CA . ARG A 1 85 ? -13.924 -6.142 24.121 1.00 97.88 85 ARG A CA 1
ATOM 594 C C . ARG A 1 85 ? -13.876 -6.109 22.590 1.00 97.88 85 ARG A C 1
ATOM 596 O O . ARG A 1 85 ? -13.722 -5.026 22.029 1.00 97.88 85 ARG A O 1
ATOM 603 N N . GLN A 1 86 ? -14.031 -7.251 21.917 1.00 97.94 86 GLN A N 1
ATOM 604 C CA . GLN A 1 86 ? -14.114 -7.319 20.452 1.00 97.94 86 GLN A CA 1
ATOM 605 C C . GLN A 1 86 ? -15.337 -6.562 19.922 1.00 97.94 86 GLN A C 1
ATOM 607 O O . GLN A 1 86 ? -15.202 -5.749 19.007 1.00 97.94 86 GLN A O 1
ATOM 612 N N . ASP A 1 87 ? -16.502 -6.745 20.547 1.00 98.12 87 ASP A N 1
ATOM 613 C CA . ASP A 1 87 ? -17.729 -6.031 20.183 1.00 98.12 87 ASP A CA 1
ATOM 614 C C . ASP A 1 87 ? -17.601 -4.513 20.360 1.00 98.12 87 ASP A C 1
ATOM 616 O O . ASP A 1 87 ? -18.027 -3.742 19.492 1.00 98.12 87 ASP A O 1
ATOM 620 N N . LEU A 1 88 ? -16.986 -4.074 21.465 1.00 98.50 88 LEU A N 1
ATOM 621 C CA . LEU A 1 88 ? -16.694 -2.661 21.714 1.00 98.50 88 LEU A CA 1
ATOM 622 C C . LEU A 1 88 ? -15.763 -2.093 20.636 1.00 98.50 88 LEU A C 1
ATOM 624 O O . LEU A 1 88 ? -16.058 -1.035 20.087 1.00 98.50 88 LEU A O 1
ATOM 628 N N . HIS A 1 89 ? -14.688 -2.800 20.273 1.00 98.50 89 HIS A N 1
ATOM 629 C CA . HIS A 1 89 ? -13.805 -2.388 19.177 1.00 98.50 89 HIS A CA 1
ATOM 630 C C . HIS A 1 89 ? -14.541 -2.327 17.831 1.00 98.50 89 HIS A C 1
ATOM 632 O O . HIS A 1 89 ? -14.361 -1.378 17.068 1.00 98.50 89 HIS A O 1
ATOM 638 N N . GLY A 1 90 ? -15.433 -3.280 17.554 1.00 98.38 90 GLY A N 1
ATOM 639 C CA . GLY A 1 90 ? -16.264 -3.266 16.353 1.00 98.38 90 GLY A CA 1
ATOM 640 C C . GLY A 1 90 ? -17.191 -2.048 16.290 1.00 98.38 90 GLY A C 1
ATOM 641 O O . GLY A 1 90 ? -17.338 -1.446 15.223 1.00 98.38 90 GLY A O 1
ATOM 642 N N . ARG A 1 91 ? -17.806 -1.659 17.416 1.00 98.50 91 ARG A N 1
ATOM 643 C CA . ARG A 1 91 ? -18.613 -0.430 17.511 1.00 98.50 91 ARG A CA 1
ATOM 644 C C . ARG A 1 91 ? -17.746 0.825 17.398 1.00 98.50 91 ARG A C 1
ATOM 646 O O . ARG A 1 91 ? -18.099 1.704 16.622 1.00 98.50 91 ARG A O 1
ATOM 653 N N . ALA A 1 92 ? -16.593 0.871 18.063 1.00 98.62 92 ALA A N 1
ATOM 654 C CA . ALA A 1 92 ? -15.648 1.985 17.972 1.00 98.62 92 ALA A CA 1
ATOM 655 C C . ALA A 1 92 ? -15.184 2.230 16.531 1.00 98.62 92 ALA A C 1
ATOM 657 O O . ALA A 1 92 ? -15.266 3.356 16.050 1.00 98.62 92 ALA A O 1
ATOM 658 N N . ALA A 1 93 ? -14.817 1.180 15.791 1.00 98.44 93 ALA A N 1
ATOM 659 C CA . ALA A 1 93 ? -14.458 1.299 14.378 1.00 98.44 93 ALA A CA 1
ATOM 660 C C . ALA A 1 93 ? -15.591 1.908 13.529 1.00 98.44 93 ALA A C 1
ATOM 662 O O . ALA A 1 93 ? -15.338 2.766 12.679 1.00 98.44 93 ALA A O 1
ATOM 663 N N . ARG A 1 94 ? -16.849 1.501 13.769 1.00 98.00 94 ARG A N 1
ATOM 664 C CA . ARG A 1 94 ? -18.025 2.061 13.076 1.00 98.00 94 ARG A CA 1
ATOM 665 C C . ARG A 1 94 ? -18.253 3.529 13.430 1.00 98.00 94 ARG A C 1
ATOM 667 O O . ARG A 1 94 ? -18.455 4.328 12.522 1.00 98.00 94 ARG A O 1
ATOM 674 N N . THR A 1 95 ? -18.173 3.878 14.712 1.00 98.00 95 THR A N 1
ATOM 675 C CA . THR A 1 95 ? -18.322 5.258 15.192 1.00 98.00 95 THR A CA 1
ATOM 676 C C . THR A 1 95 ? -17.244 6.166 14.598 1.00 98.00 95 THR A C 1
ATOM 678 O O . THR A 1 95 ? -17.565 7.183 13.986 1.00 98.00 95 THR A O 1
ATOM 681 N N . LEU A 1 96 ? -15.969 5.769 14.678 1.00 97.75 96 LEU A N 1
ATOM 682 C CA . LEU A 1 96 ? -14.851 6.555 14.146 1.00 97.75 96 LEU A CA 1
ATOM 683 C C . LEU A 1 96 ? -14.900 6.703 12.620 1.00 97.75 96 LEU A C 1
ATOM 685 O O . LEU A 1 96 ? -14.539 7.755 12.097 1.00 97.75 96 LEU A O 1
ATOM 689 N N . SER A 1 97 ? -15.419 5.703 11.899 1.00 97.31 97 SER A N 1
ATOM 690 C CA . SER A 1 97 ? -15.640 5.796 10.445 1.00 97.31 97 SER A CA 1
ATOM 691 C C . SER A 1 97 ? -16.630 6.908 10.051 1.00 97.31 97 SER A C 1
ATOM 693 O O . SER A 1 97 ? -16.646 7.347 8.899 1.00 97.31 97 SER A O 1
ATOM 695 N N . GLY A 1 98 ? -17.454 7.381 10.994 1.00 95.81 98 GLY A N 1
ATOM 696 C CA . GLY A 1 98 ? -18.375 8.503 10.809 1.00 95.81 98 GLY A CA 1
ATOM 697 C C . GLY A 1 98 ? -17.734 9.889 10.948 1.00 95.81 98 GLY A C 1
ATOM 698 O O . GLY A 1 98 ? -18.317 10.862 10.475 1.00 95.81 98 GLY A O 1
ATOM 699 N N . ARG A 1 99 ? -16.535 10.002 11.540 1.00 94.75 99 ARG A N 1
ATOM 700 C CA . ARG A 1 99 ? -15.864 11.293 11.771 1.00 94.75 99 ARG A CA 1
ATOM 701 C C . ARG A 1 99 ? -15.404 11.960 10.472 1.00 94.75 99 ARG A C 1
ATOM 703 O O . ARG A 1 99 ? -15.285 11.323 9.422 1.00 94.75 99 ARG A O 1
ATOM 710 N N . ARG A 1 100 ? -15.144 13.266 10.535 1.00 94.06 100 ARG A N 1
ATOM 711 C CA . ARG A 1 100 ? -14.586 14.060 9.433 1.00 94.06 100 ARG A CA 1
ATOM 712 C C . ARG A 1 100 ? -13.458 14.954 9.972 1.00 94.06 100 ARG A C 1
ATOM 714 O O . ARG A 1 100 ? -13.755 15.810 10.800 1.00 94.06 100 ARG A O 1
ATOM 721 N N . PRO A 1 101 ? -12.199 14.772 9.524 1.00 91.88 101 PRO A N 1
ATOM 722 C CA . PRO A 1 101 ? -11.707 13.656 8.703 1.00 91.88 101 PRO A CA 1
ATOM 723 C C . PRO A 1 101 ? -11.829 12.301 9.429 1.00 91.88 101 PRO A C 1
ATOM 725 O O . PRO A 1 101 ? -11.935 12.249 10.653 1.00 91.88 101 PRO A O 1
ATOM 728 N N . VAL A 1 102 ? -11.843 11.193 8.677 1.00 96.31 102 VAL A N 1
ATOM 729 C CA . VAL A 1 102 ? -11.878 9.846 9.274 1.00 96.31 102 VAL A CA 1
ATOM 730 C C . VAL A 1 102 ? -10.476 9.478 9.777 1.00 96.31 102 VAL A C 1
ATOM 732 O O . VAL A 1 102 ? -9.542 9.472 8.970 1.00 96.31 102 VAL A O 1
ATOM 735 N N . PRO A 1 103 ? -10.301 9.114 11.061 1.00 95.75 103 PRO A N 1
ATOM 736 C CA . PRO A 1 103 ? -9.015 8.673 11.588 1.00 95.75 103 PRO A CA 1
ATOM 737 C C . PRO A 1 103 ? -8.750 7.210 11.194 1.00 95.75 103 PRO A C 1
ATOM 739 O O . PRO A 1 103 ? -8.904 6.282 11.985 1.00 95.75 103 PRO A O 1
ATOM 742 N N . TRP A 1 104 ? -8.389 6.976 9.928 1.00 97.25 104 TRP A N 1
ATOM 743 C CA . TRP A 1 104 ? -8.278 5.621 9.369 1.00 97.25 104 TRP A CA 1
ATOM 744 C C . TRP A 1 104 ? -7.291 4.710 10.108 1.00 97.25 104 TRP A C 1
ATOM 746 O O . TRP A 1 104 ? -7.512 3.501 10.146 1.00 97.25 104 TRP A O 1
ATOM 756 N N . ALA A 1 105 ? -6.236 5.268 10.710 1.00 95.25 105 ALA A N 1
ATOM 757 C CA . ALA A 1 105 ? -5.290 4.500 11.516 1.00 95.25 105 ALA A CA 1
ATOM 758 C C . ALA A 1 105 ? -5.969 3.895 12.760 1.00 95.25 105 ALA A C 1
ATOM 760 O O . ALA A 1 105 ? -5.845 2.696 13.001 1.00 95.25 105 ALA A O 1
ATOM 761 N N . ASP A 1 106 ? -6.771 4.680 13.481 1.00 95.88 106 ASP A N 1
ATOM 762 C CA . ASP A 1 106 ? -7.498 4.213 14.669 1.00 95.88 106 ASP A CA 1
ATOM 763 C C . ASP A 1 106 ? -8.626 3.247 14.291 1.00 95.88 106 ASP A C 1
ATOM 765 O O . ASP A 1 106 ? -8.821 2.208 14.928 1.00 95.88 106 ASP A O 1
ATOM 769 N N . VAL A 1 107 ? -9.321 3.526 13.181 1.00 98.19 107 VAL A N 1
ATOM 770 C CA . VAL A 1 107 ? -10.312 2.605 12.600 1.00 98.19 107 VAL A CA 1
ATOM 771 C C . VAL A 1 107 ? -9.671 1.252 12.271 1.00 98.19 107 VAL A C 1
ATOM 773 O O . VAL A 1 107 ? -10.269 0.206 12.540 1.00 98.19 107 VAL A O 1
ATOM 776 N N . ALA A 1 108 ? -8.454 1.247 11.719 1.00 97.56 108 ALA A N 1
ATOM 777 C CA . ALA A 1 108 ? -7.716 0.025 11.423 1.00 97.56 108 ALA A CA 1
ATOM 778 C C . ALA A 1 108 ? -7.369 -0.753 12.700 1.00 97.56 108 ALA A C 1
ATOM 780 O O . ALA A 1 108 ? -7.658 -1.949 12.772 1.00 97.56 108 ALA A O 1
ATOM 781 N N . GLU A 1 109 ? -6.816 -0.094 13.720 1.00 96.31 109 GLU A N 1
ATOM 782 C CA . GLU A 1 109 ? -6.476 -0.746 14.993 1.00 96.31 109 GLU A CA 1
ATOM 783 C C . GLU A 1 109 ? -7.718 -1.323 15.694 1.00 96.31 109 GLU A C 1
ATOM 785 O O . GLU A 1 109 ? -7.677 -2.437 16.221 1.00 96.31 109 GLU A O 1
ATOM 790 N N . HIS A 1 110 ? -8.863 -0.638 15.633 1.00 98.19 110 HIS A N 1
ATOM 791 C CA . HIS A 1 110 ? -10.120 -1.173 16.154 1.00 98.19 110 HIS A CA 1
ATOM 792 C C . HIS A 1 110 ? -10.654 -2.361 15.348 1.00 98.19 110 HIS A C 1
ATOM 794 O O . HIS A 1 110 ? -11.050 -3.358 15.948 1.00 98.19 110 HIS A O 1
ATOM 800 N N . HIS A 1 111 ? -10.630 -2.330 14.013 1.00 98.12 111 HIS A N 1
ATOM 801 C CA . HIS A 1 111 ? -11.018 -3.507 13.226 1.00 98.12 111 HIS A CA 1
ATOM 802 C C . HIS A 1 111 ? -10.107 -4.707 13.492 1.00 98.12 111 HIS A C 1
ATOM 804 O O . HIS A 1 111 ? -10.600 -5.831 13.605 1.00 98.12 111 HIS A O 1
ATOM 810 N N . ARG A 1 112 ? -8.800 -4.473 13.662 1.00 96.25 112 ARG A N 1
ATOM 811 C CA . ARG A 1 112 ? -7.841 -5.515 14.041 1.00 96.25 112 ARG A CA 1
ATOM 812 C C . ARG A 1 112 ? -8.187 -6.114 15.401 1.00 96.25 112 ARG A C 1
ATOM 814 O O . ARG A 1 112 ? -8.273 -7.331 15.526 1.00 96.25 112 ARG A O 1
ATOM 821 N N . ALA A 1 113 ? -8.425 -5.270 16.403 1.00 96.50 113 ALA A N 1
ATOM 822 C CA . ALA A 1 113 ? -8.771 -5.704 17.754 1.00 96.50 113 ALA A CA 1
ATOM 823 C C . ALA A 1 113 ? -10.157 -6.373 17.845 1.00 96.50 113 ALA A C 1
ATOM 825 O O . ALA A 1 113 ? -10.379 -7.198 18.730 1.00 96.50 113 ALA A O 1
ATOM 826 N N . ALA A 1 114 ? -11.065 -6.064 16.915 1.00 97.38 114 ALA A N 1
ATOM 827 C CA . ALA A 1 114 ? -12.354 -6.734 16.748 1.00 97.38 114 ALA A CA 1
ATOM 828 C C . ALA A 1 114 ? -12.265 -8.074 15.989 1.00 97.38 114 ALA A C 1
ATOM 830 O O . ALA A 1 114 ? -13.264 -8.777 15.891 1.00 97.38 114 ALA A O 1
ATOM 831 N N . GLY A 1 115 ? -11.101 -8.428 15.430 1.00 95.19 115 GLY A N 1
ATOM 832 C CA . GLY A 1 115 ? -10.926 -9.637 14.617 1.00 95.19 115 GLY A CA 1
ATOM 833 C C . GLY A 1 115 ? -11.482 -9.539 13.188 1.00 95.19 115 GLY A C 1
ATOM 834 O O . GLY A 1 115 ? -11.559 -10.548 12.494 1.00 95.19 115 GLY A O 1
ATOM 835 N N . ASP A 1 116 ? -11.848 -8.344 12.711 1.00 95.69 116 ASP A N 1
ATOM 836 C CA . ASP A 1 116 ? -12.370 -8.127 11.355 1.00 95.69 116 ASP A CA 1
ATOM 837 C C . ASP A 1 116 ? -11.217 -7.855 10.375 1.00 95.69 116 ASP A C 1
ATOM 839 O O . ASP A 1 116 ? -10.940 -6.715 9.990 1.00 95.69 116 ASP A O 1
ATOM 843 N N . THR A 1 117 ? -10.512 -8.918 9.972 1.00 94.25 117 THR A N 1
ATOM 844 C CA . THR A 1 117 ? -9.325 -8.835 9.101 1.00 94.25 117 THR A CA 1
ATOM 845 C C . THR A 1 117 ? -9.603 -8.115 7.780 1.00 94.25 117 THR A C 1
ATOM 847 O O . THR A 1 117 ? -8.762 -7.349 7.306 1.00 94.25 117 THR A O 1
ATOM 850 N N . ARG A 1 118 ? -10.783 -8.321 7.179 1.00 94.50 118 ARG A N 1
ATOM 851 C CA . ARG A 1 118 ? -11.140 -7.686 5.902 1.00 94.50 118 ARG A CA 1
ATOM 852 C C . ARG A 1 118 ? -11.258 -6.173 6.061 1.00 94.50 118 ARG A C 1
ATOM 854 O O . ARG A 1 118 ? -10.668 -5.439 5.268 1.00 94.50 118 ARG A O 1
ATOM 861 N N . ARG A 1 119 ? -12.016 -5.697 7.056 1.00 96.69 119 ARG A N 1
ATOM 862 C CA . ARG A 1 119 ? -12.171 -4.252 7.276 1.00 96.69 119 ARG A CA 1
ATOM 863 C C . ARG A 1 119 ? -10.905 -3.606 7.823 1.00 96.69 119 ARG A C 1
ATOM 865 O O . ARG A 1 119 ? -10.623 -2.469 7.458 1.00 96.69 119 ARG A O 1
ATOM 872 N N . TRP A 1 120 ? -10.120 -4.334 8.615 1.00 97.44 120 TRP A N 1
ATOM 873 C CA . TRP A 1 120 ? -8.805 -3.887 9.069 1.00 97.44 120 TRP A CA 1
ATOM 874 C C . TRP A 1 120 ? -7.895 -3.545 7.889 1.00 97.44 120 TRP A C 1
ATOM 876 O O . TRP A 1 120 ? -7.413 -2.419 7.804 1.00 97.44 120 TRP A O 1
ATOM 886 N N . LEU A 1 121 ? -7.725 -4.464 6.935 1.00 96.81 121 LEU A N 1
ATOM 887 C CA . LEU A 1 121 ? -6.864 -4.236 5.771 1.00 96.81 121 LEU A CA 1
ATOM 888 C C . LEU A 1 121 ? -7.354 -3.078 4.892 1.00 96.81 121 LEU A C 1
ATOM 890 O O . LEU A 1 121 ? -6.544 -2.279 4.429 1.00 96.81 121 LEU A O 1
ATOM 894 N N . GLY A 1 122 ? -8.671 -2.947 4.701 1.00 96.56 122 GLY A N 1
ATOM 895 C CA . GLY A 1 122 ? -9.242 -1.810 3.970 1.00 96.56 122 GLY A CA 1
ATOM 896 C C . GLY A 1 122 ? -9.085 -0.468 4.698 1.00 96.56 122 GLY A C 1
ATOM 897 O O . GLY A 1 122 ? -9.034 0.582 4.063 1.00 96.56 122 GLY A O 1
ATOM 898 N N . ALA A 1 123 ? -9.011 -0.468 6.030 1.00 97.62 123 ALA A N 1
ATOM 899 C CA . ALA A 1 123 ? -8.717 0.731 6.808 1.00 97.62 123 ALA A CA 1
ATOM 900 C C . ALA A 1 123 ? -7.218 1.074 6.793 1.00 97.62 123 ALA A C 1
ATOM 902 O O . ALA A 1 123 ? -6.887 2.247 6.663 1.00 97.62 123 ALA A O 1
ATOM 903 N N . VAL A 1 124 ? -6.322 0.076 6.841 1.00 97.94 124 VAL A N 1
ATOM 904 C CA . VAL A 1 124 ? -4.866 0.275 6.693 1.00 97.94 124 VAL A CA 1
ATOM 905 C C . VAL A 1 124 ? -4.534 0.952 5.370 1.00 97.94 124 VAL A C 1
ATOM 907 O O . VAL A 1 124 ? -3.771 1.911 5.346 1.00 97.94 124 VAL A O 1
ATOM 910 N N . GLU A 1 125 ? -5.115 0.470 4.275 1.00 96.88 125 GLU A N 1
ATOM 911 C CA . GLU A 1 125 ? -4.895 1.046 2.950 1.00 96.88 125 GLU A CA 1
ATOM 912 C C . GLU A 1 125 ? -5.308 2.520 2.902 1.00 96.88 125 GLU A C 1
ATOM 914 O O . GLU A 1 125 ? -4.491 3.372 2.567 1.00 96.88 125 GLU A O 1
ATOM 919 N N . ARG A 1 126 ? -6.523 2.841 3.364 1.00 97.62 126 ARG A N 1
ATOM 920 C CA . ARG A 1 126 ? -7.006 4.230 3.432 1.00 97.62 126 ARG A CA 1
ATOM 921 C C . ARG A 1 126 ? -6.187 5.102 4.383 1.00 97.62 126 ARG A C 1
ATOM 923 O O . ARG A 1 126 ? -6.018 6.292 4.132 1.00 97.62 126 ARG A O 1
ATOM 930 N N . ALA A 1 127 ? -5.671 4.531 5.469 1.00 97.50 127 ALA A N 1
ATOM 931 C CA . ALA A 1 127 ? -4.780 5.230 6.389 1.00 97.50 12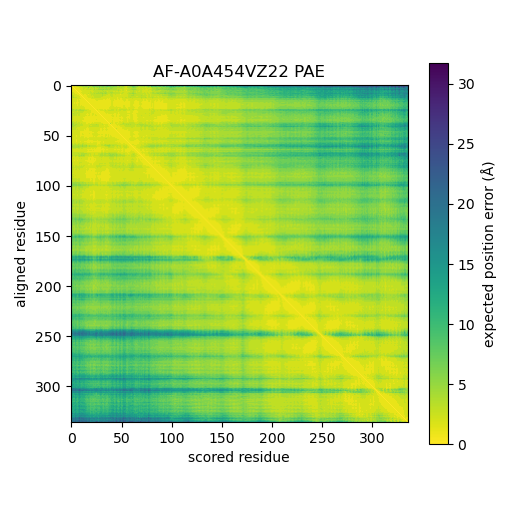7 ALA A CA 1
ATOM 932 C C . ALA A 1 127 ? -3.440 5.566 5.730 1.00 97.50 127 ALA A C 1
ATOM 934 O O . ALA A 1 127 ? -2.971 6.695 5.859 1.00 97.50 127 ALA A O 1
ATOM 935 N N . ALA A 1 128 ? -2.853 4.620 4.997 1.00 96.88 128 ALA A N 1
ATOM 936 C CA . ALA A 1 128 ? -1.611 4.836 4.270 1.00 96.88 128 ALA A CA 1
ATOM 937 C C . ALA A 1 128 ? -1.788 5.845 3.126 1.00 96.88 128 ALA A C 1
ATOM 939 O O . ALA A 1 128 ? -0.978 6.758 2.996 1.00 96.88 128 ALA A O 1
ATOM 940 N N . GLU A 1 129 ? -2.875 5.747 2.357 1.00 95.75 129 GLU A N 1
ATOM 941 C CA . GLU A 1 129 ? -3.223 6.722 1.316 1.00 95.75 129 GLU A CA 1
ATOM 942 C C . GLU A 1 129 ? -3.437 8.122 1.899 1.00 95.75 129 GLU A C 1
ATOM 944 O O . GLU A 1 129 ? -2.886 9.093 1.388 1.00 95.75 129 GLU A O 1
ATOM 949 N N . SER A 1 130 ? -4.179 8.238 3.005 1.00 95.12 130 SER A N 1
ATOM 950 C CA . SER A 1 130 ? -4.400 9.519 3.681 1.00 95.12 130 SER A CA 1
ATOM 951 C C . SER A 1 130 ? -3.101 10.118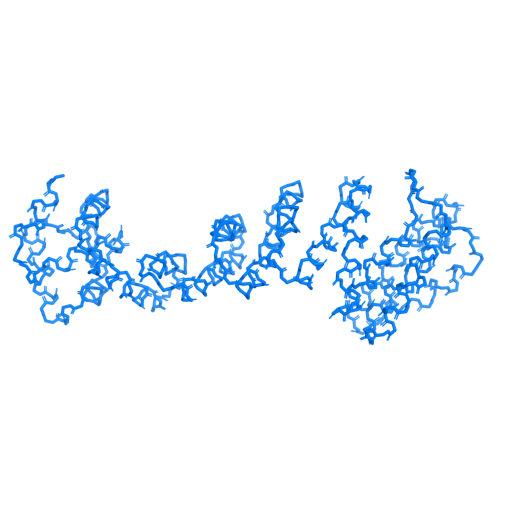 4.223 1.00 95.12 130 SER A C 1
ATOM 953 O O . SER A 1 130 ? -2.886 11.324 4.094 1.00 95.12 130 SER A O 1
ATOM 955 N N . ALA A 1 131 ? -2.224 9.296 4.807 1.00 94.44 131 ALA A N 1
ATOM 956 C CA . ALA A 1 131 ? -0.918 9.742 5.276 1.00 94.44 131 ALA A CA 1
ATOM 957 C C . ALA A 1 131 ? -0.047 10.226 4.108 1.00 94.44 131 ALA A C 1
ATOM 959 O O . ALA A 1 131 ? 0.475 11.339 4.173 1.00 94.44 131 ALA A O 1
ATOM 960 N N . ALA A 1 132 ? 0.032 9.457 3.018 1.00 93.25 132 ALA A N 1
ATOM 961 C CA . ALA A 1 132 ? 0.773 9.832 1.816 1.00 93.25 132 ALA A CA 1
ATOM 962 C C . ALA A 1 132 ? 0.231 11.119 1.171 1.00 93.25 132 ALA A C 1
ATOM 964 O O . ALA A 1 132 ? 1.011 12.006 0.842 1.00 93.25 132 ALA A O 1
ATOM 965 N N . ALA A 1 133 ? -1.093 11.273 1.067 1.00 93.00 133 ALA A N 1
ATOM 966 C CA . ALA A 1 133 ? -1.726 12.481 0.531 1.00 93.00 133 ALA A CA 1
ATOM 967 C C . ALA A 1 133 ? -1.461 13.733 1.389 1.00 93.00 133 ALA A C 1
ATOM 969 O O . ALA A 1 133 ? -1.477 14.846 0.879 1.00 93.00 133 ALA A O 1
ATOM 970 N N . SER A 1 134 ? -1.204 13.562 2.690 1.00 93.31 134 SER A N 1
ATOM 971 C CA . SER A 1 134 ? -0.786 14.645 3.594 1.00 93.31 134 SER A CA 1
ATOM 972 C C . SER A 1 134 ? 0.740 14.821 3.680 1.00 93.31 134 SER A C 1
ATOM 974 O O . SER A 1 134 ? 1.208 15.484 4.602 1.00 93.31 134 SER A O 1
ATOM 976 N N . GLY A 1 135 ? 1.527 14.167 2.818 1.00 92.19 135 GLY A N 1
ATOM 977 C CA . GLY A 1 135 ? 2.997 14.210 2.846 1.00 92.19 135 GLY A CA 1
ATOM 978 C C . GLY A 1 135 ? 3.654 13.434 3.997 1.00 92.19 135 GLY A C 1
ATOM 979 O O . GLY A 1 135 ? 4.874 13.442 4.142 1.00 92.19 135 GLY A O 1
ATOM 980 N N . ARG A 1 136 ? 2.880 12.715 4.821 1.00 94.12 136 ARG A N 1
ATOM 981 C CA . ARG A 1 136 ? 3.371 11.902 5.951 1.00 94.12 136 ARG A CA 1
ATOM 982 C C . ARG A 1 136 ? 3.815 10.515 5.479 1.00 94.12 136 ARG A C 1
ATOM 984 O O . ARG A 1 136 ? 3.316 9.490 5.948 1.00 94.12 136 ARG A O 1
ATOM 991 N N . HIS A 1 137 ? 4.742 10.468 4.529 1.00 93.00 137 HIS A N 1
ATOM 992 C CA . HIS A 1 137 ? 5.147 9.221 3.880 1.00 93.00 137 HIS A CA 1
ATOM 993 C C . HIS A 1 137 ? 5.805 8.216 4.832 1.00 93.00 137 HIS A C 1
ATOM 995 O O . HIS A 1 137 ? 5.505 7.029 4.741 1.00 93.00 137 HIS A O 1
ATOM 1001 N N . GLU A 1 138 ? 6.622 8.660 5.793 1.00 92.69 138 GLU A N 1
ATOM 1002 C CA . GLU A 1 138 ? 7.219 7.751 6.786 1.00 92.69 138 GLU A CA 1
ATOM 1003 C C . GLU A 1 138 ? 6.158 7.018 7.617 1.00 92.69 138 GLU A C 1
ATOM 1005 O O . GLU A 1 138 ? 6.295 5.831 7.908 1.00 92.69 138 GLU A O 1
ATOM 1010 N N . GLN A 1 139 ? 5.059 7.702 7.949 1.00 93.56 139 GLN A N 1
ATOM 1011 C CA . GLN A 1 139 ? 3.941 7.087 8.658 1.00 93.56 139 GLN A CA 1
ATOM 1012 C C . GLN A 1 139 ? 3.227 6.046 7.789 1.00 93.56 139 GLN A C 1
ATOM 1014 O O . GLN A 1 139 ? 2.858 4.983 8.291 1.00 93.56 139 GLN A O 1
ATOM 1019 N N . ALA A 1 140 ? 3.042 6.333 6.495 1.00 95.69 140 ALA A N 1
ATOM 1020 C CA . ALA A 1 140 ? 2.473 5.377 5.547 1.00 95.69 140 ALA A CA 1
ATOM 1021 C C . ALA A 1 140 ? 3.364 4.131 5.417 1.00 95.69 140 ALA A C 1
ATOM 1023 O O . ALA A 1 140 ? 2.865 3.011 5.519 1.00 95.69 140 ALA A O 1
ATOM 1024 N N . VAL A 1 141 ? 4.679 4.326 5.268 1.00 94.38 141 VAL A N 1
ATOM 1025 C CA . VAL A 1 141 ? 5.681 3.252 5.197 1.00 94.38 141 VAL A CA 1
ATOM 1026 C C . VAL A 1 141 ? 5.614 2.376 6.446 1.00 94.38 141 VAL A C 1
ATOM 1028 O O . VAL A 1 141 ? 5.339 1.183 6.331 1.00 94.38 141 VAL A O 1
ATOM 1031 N N . ALA A 1 142 ? 5.747 2.963 7.639 1.00 93.44 142 ALA A N 1
ATOM 1032 C CA . ALA A 1 142 ? 5.755 2.214 8.895 1.00 93.44 142 ALA A CA 1
ATOM 1033 C C . ALA A 1 142 ? 4.459 1.410 9.112 1.00 93.44 142 ALA A C 1
ATOM 1035 O O . ALA A 1 142 ? 4.488 0.266 9.578 1.00 93.44 142 ALA A O 1
ATOM 1036 N N . LEU A 1 143 ? 3.306 1.985 8.753 1.00 95.25 143 LEU A N 1
ATOM 1037 C CA . LEU A 1 143 ? 2.017 1.301 8.840 1.00 95.25 143 LEU A CA 1
ATOM 1038 C C . LEU A 1 143 ? 1.944 0.093 7.891 1.00 95.25 143 LEU A C 1
ATOM 1040 O O . LEU A 1 143 ? 1.472 -0.980 8.285 1.00 95.25 143 LEU A O 1
ATOM 1044 N N . LEU A 1 144 ? 2.397 0.259 6.648 1.00 96.06 144 LEU A N 1
ATOM 1045 C CA . LEU A 1 144 ? 2.352 -0.782 5.623 1.00 96.06 144 LEU A CA 1
ATOM 1046 C C . LEU A 1 144 ? 3.362 -1.901 5.893 1.00 96.06 144 LEU A C 1
ATOM 1048 O O . LEU A 1 144 ? 2.989 -3.067 5.778 1.00 96.06 144 LEU A O 1
ATOM 1052 N N . GLU A 1 145 ? 4.583 -1.579 6.326 1.00 94.31 145 GLU A N 1
ATOM 1053 C CA . GLU A 1 145 ? 5.595 -2.562 6.741 1.00 94.31 145 GLU A CA 1
ATOM 1054 C C . GLU A 1 145 ? 5.087 -3.425 7.894 1.00 94.31 145 GLU A C 1
ATOM 1056 O O . GLU A 1 145 ? 5.066 -4.655 7.799 1.00 94.31 145 GLU A O 1
ATOM 1061 N N . ARG A 1 146 ? 4.584 -2.784 8.960 1.00 94.06 146 ARG A N 1
ATOM 1062 C CA . ARG A 1 146 ? 4.003 -3.483 10.113 1.00 94.06 146 ARG A CA 1
ATOM 1063 C C . ARG A 1 146 ? 2.849 -4.392 9.700 1.00 94.06 146 ARG A C 1
ATOM 1065 O O . ARG A 1 146 ? 2.689 -5.481 10.249 1.00 94.06 146 ARG A O 1
ATOM 1072 N N . THR A 1 147 ? 2.039 -3.953 8.740 1.00 95.38 147 THR A N 1
ATOM 1073 C CA . THR A 1 147 ? 0.917 -4.750 8.241 1.00 95.38 147 THR A CA 1
ATOM 1074 C C . THR A 1 147 ? 1.415 -5.940 7.424 1.00 95.38 147 THR A C 1
ATOM 1076 O O . THR A 1 147 ? 1.045 -7.065 7.742 1.00 95.38 147 THR A O 1
ATOM 1079 N N . LEU A 1 148 ? 2.297 -5.736 6.440 1.00 92.88 148 LEU A N 1
ATOM 1080 C CA . LEU A 1 148 ? 2.853 -6.794 5.580 1.00 92.88 148 LEU A CA 1
ATOM 1081 C C . LEU A 1 148 ? 3.675 -7.843 6.348 1.00 92.88 148 LEU A C 1
ATOM 1083 O O . LEU A 1 148 ? 3.713 -9.010 5.941 1.00 92.88 148 LEU A O 1
ATOM 1087 N N . ALA A 1 149 ? 4.264 -7.456 7.482 1.00 91.00 149 ALA A N 1
ATOM 1088 C CA . ALA A 1 149 ? 4.927 -8.361 8.419 1.00 91.00 149 ALA A CA 1
ATOM 1089 C C . ALA A 1 149 ? 3.956 -9.309 9.152 1.00 91.00 149 ALA A C 1
ATOM 1091 O O . ALA A 1 149 ? 4.397 -10.263 9.790 1.00 91.00 149 ALA A O 1
ATOM 1092 N N . THR A 1 150 ? 2.638 -9.090 9.064 1.00 90.50 150 THR A N 1
ATOM 1093 C CA . THR A 1 150 ? 1.645 -9.977 9.685 1.00 90.50 150 THR A CA 1
ATOM 1094 C C . THR A 1 150 ? 1.603 -11.331 8.955 1.00 90.50 150 THR A C 1
ATOM 1096 O O . THR A 1 150 ? 1.358 -11.374 7.740 1.00 90.50 150 THR A O 1
ATOM 1099 N N . PRO A 1 151 ? 1.805 -12.460 9.662 1.00 87.12 151 PRO A N 1
ATOM 1100 C CA . PRO A 1 151 ? 1.692 -13.790 9.069 1.00 87.12 151 PRO A CA 1
ATOM 1101 C C . PRO A 1 151 ? 0.276 -14.076 8.552 1.00 87.12 151 PRO A C 1
ATOM 1103 O O . PRO A 1 151 ? -0.710 -13.607 9.115 1.00 87.12 151 PRO A O 1
ATOM 1106 N N . GLY A 1 152 ? 0.164 -14.869 7.483 1.00 86.44 152 GLY A N 1
ATOM 1107 C CA . GLY A 1 152 ? -1.133 -15.349 6.985 1.00 86.44 152 GLY A CA 1
ATOM 1108 C C . GLY A 1 152 ? -1.990 -14.312 6.248 1.00 86.44 152 GLY A C 1
ATOM 1109 O O . GLY A 1 152 ? -3.163 -14.573 5.985 1.00 86.44 152 GLY A O 1
ATOM 1110 N N . LEU A 1 153 ? -1.438 -13.146 5.890 1.00 90.38 153 LEU A N 1
ATOM 1111 C CA . LEU A 1 153 ? -2.163 -12.188 5.054 1.00 90.38 153 LEU A CA 1
ATOM 1112 C C . LEU A 1 153 ? -2.557 -12.802 3.699 1.00 90.38 153 LEU A C 1
ATOM 1114 O O . LEU A 1 153 ? -1.697 -13.382 3.031 1.00 90.38 153 LEU A O 1
ATOM 1118 N N . PRO A 1 154 ? -3.810 -12.607 3.239 1.00 89.56 154 PRO A N 1
ATOM 1119 C CA . PRO A 1 154 ? -4.235 -13.079 1.928 1.00 89.56 154 PRO A CA 1
ATOM 1120 C C . PRO A 1 154 ? -3.353 -12.506 0.802 1.00 89.56 154 PRO A C 1
ATOM 1122 O O . PRO A 1 154 ? -3.081 -11.299 0.814 1.00 89.56 154 PRO A O 1
ATOM 1125 N N . PRO A 1 155 ? -2.985 -13.297 -0.227 1.00 88.31 155 PRO A N 1
ATOM 1126 C CA . PRO A 1 155 ? -2.159 -12.822 -1.344 1.00 88.31 155 PRO A CA 1
ATOM 1127 C C . PRO A 1 155 ? -2.725 -11.580 -2.044 1.00 88.31 155 PRO A C 1
ATOM 1129 O O . PRO A 1 155 ? -1.982 -10.670 -2.404 1.00 88.31 155 PRO A O 1
ATOM 1132 N N . ARG A 1 156 ? -4.058 -11.485 -2.166 1.00 89.62 156 ARG A N 1
ATOM 1133 C CA . ARG A 1 156 ? -4.743 -10.304 -2.725 1.00 89.62 156 ARG A CA 1
ATOM 1134 C C . ARG A 1 156 ? -4.498 -9.032 -1.910 1.00 89.62 156 ARG A C 1
ATOM 1136 O O . ARG A 1 156 ? -4.405 -7.954 -2.483 1.00 89.62 156 ARG A O 1
ATOM 1143 N N . SER A 1 157 ? -4.391 -9.142 -0.589 1.00 92.12 157 SER A N 1
ATOM 1144 C CA . SER A 1 157 ? -4.110 -7.997 0.280 1.00 92.12 157 SER A CA 1
ATOM 1145 C C . SER A 1 157 ? -2.653 -7.571 0.164 1.00 92.12 157 SER A C 1
ATOM 1147 O O . SER A 1 157 ? -2.382 -6.381 0.026 1.00 92.12 157 SER A O 1
ATOM 1149 N N . ARG A 1 158 ? -1.720 -8.532 0.118 1.00 92.00 158 ARG A N 1
ATOM 1150 C CA . ARG A 1 158 ? -0.299 -8.248 -0.140 1.00 92.00 158 ARG A CA 1
ATOM 1151 C C . ARG A 1 158 ? -0.105 -7.548 -1.487 1.00 92.00 158 ARG A C 1
ATOM 1153 O O . ARG A 1 158 ? 0.570 -6.527 -1.546 1.00 92.00 158 ARG A O 1
ATOM 1160 N N . ALA A 1 159 ? -0.791 -8.023 -2.527 1.00 91.25 159 ALA A N 1
ATOM 1161 C CA . ALA A 1 159 ? -0.775 -7.438 -3.867 1.00 91.25 159 ALA A CA 1
ATOM 1162 C C . ALA A 1 159 ? -1.254 -5.976 -3.927 1.00 91.25 159 ALA A C 1
ATOM 1164 O O . ALA A 1 159 ? -0.845 -5.246 -4.822 1.00 91.25 159 ALA A O 1
ATOM 1165 N N . ARG A 1 160 ? -2.111 -5.543 -2.992 1.00 92.38 160 ARG A N 1
ATOM 1166 C CA . ARG A 1 160 ? -2.602 -4.155 -2.909 1.00 92.38 160 ARG A CA 1
ATOM 1167 C C . ARG A 1 160 ? -1.697 -3.271 -2.051 1.00 92.38 160 ARG A C 1
ATOM 1169 O O . ARG A 1 160 ? -1.414 -2.139 -2.425 1.00 92.38 160 ARG A O 1
ATOM 1176 N N . LEU A 1 161 ? -1.212 -3.798 -0.924 1.00 94.81 161 LEU A N 1
ATOM 1177 C CA . LEU A 1 161 ? -0.412 -3.036 0.040 1.00 94.81 161 LEU A CA 1
ATOM 1178 C C . LEU A 1 161 ? 1.055 -2.872 -0.382 1.00 94.81 161 LEU A C 1
ATOM 1180 O O . LEU A 1 161 ? 1.629 -1.812 -0.153 1.00 94.81 161 LEU A O 1
ATOM 1184 N N . ALA A 1 162 ? 1.665 -3.880 -1.014 1.00 94.94 162 ALA A N 1
ATOM 1185 C CA . ALA A 1 162 ? 3.076 -3.826 -1.406 1.00 94.94 162 ALA A CA 1
ATOM 1186 C C . ALA A 1 162 ? 3.383 -2.706 -2.426 1.00 94.94 162 ALA A C 1
ATOM 1188 O O . ALA A 1 162 ? 4.318 -1.943 -2.183 1.00 94.94 162 ALA A O 1
ATOM 1189 N N . PRO A 1 163 ? 2.583 -2.497 -3.494 1.00 92.88 163 PRO A N 1
ATOM 1190 C CA . PRO A 1 163 ? 2.766 -1.344 -4.379 1.00 92.88 163 PRO A CA 1
ATOM 1191 C C . PRO A 1 163 ? 2.571 0.005 -3.681 1.00 92.88 163 PRO A C 1
ATOM 1193 O O . PRO A 1 163 ? 3.249 0.976 -4.006 1.00 92.88 163 PRO A O 1
ATOM 1196 N N . LEU A 1 164 ? 1.652 0.087 -2.713 1.00 94.62 164 LEU A N 1
ATOM 1197 C CA . LEU A 1 164 ? 1.424 1.318 -1.955 1.00 94.62 164 LEU A CA 1
ATOM 1198 C C . LEU A 1 164 ? 2.622 1.653 -1.052 1.00 94.62 164 LEU A C 1
ATOM 1200 O O . LEU A 1 164 ? 2.982 2.824 -0.922 1.00 94.62 164 LEU A O 1
ATOM 1204 N N . LEU A 1 165 ? 3.271 0.629 -0.489 1.00 94.69 165 LEU A N 1
ATOM 1205 C CA . LEU A 1 165 ? 4.499 0.771 0.293 1.00 94.69 165 LEU A CA 1
ATOM 1206 C C . LEU A 1 165 ? 5.649 1.233 -0.599 1.00 94.69 165 LEU A C 1
ATOM 1208 O O . LEU A 1 165 ? 6.303 2.217 -0.271 1.00 94.69 165 LEU A O 1
ATOM 1212 N N . ALA A 1 166 ? 5.835 0.583 -1.748 1.00 91.12 166 ALA A N 1
ATOM 1213 C CA . ALA A 1 166 ? 6.853 0.946 -2.728 1.00 91.12 166 ALA A CA 1
ATOM 1214 C C . ALA A 1 166 ? 6.737 2.411 -3.171 1.00 91.12 166 ALA A C 1
ATOM 1216 O O . ALA A 1 166 ? 7.705 3.161 -3.069 1.00 91.12 166 ALA A O 1
ATOM 1217 N N . ARG A 1 167 ? 5.538 2.855 -3.573 1.00 90.88 167 ARG A N 1
ATOM 1218 C CA . ARG A 1 167 ? 5.299 4.261 -3.941 1.00 90.88 167 ARG A CA 1
ATOM 1219 C C . ARG A 1 167 ? 5.592 5.217 -2.787 1.00 90.88 167 ARG A C 1
ATOM 1221 O O . ARG A 1 167 ? 6.262 6.222 -2.987 1.00 90.88 167 ARG A O 1
ATOM 1228 N N . SER A 1 168 ? 5.122 4.896 -1.580 1.00 91.31 168 SER A N 1
ATOM 1229 C CA . SER A 1 168 ? 5.349 5.745 -0.402 1.00 91.31 168 SER A CA 1
ATOM 1230 C C . SER A 1 168 ? 6.832 5.842 -0.037 1.00 91.31 168 SER A C 1
ATOM 1232 O O . SER A 1 168 ? 7.283 6.909 0.368 1.00 91.31 168 SER A O 1
ATOM 1234 N N . ALA A 1 169 ? 7.591 4.757 -0.217 1.00 89.56 169 ALA A N 1
ATOM 1235 C CA . ALA A 1 169 ? 9.032 4.737 -0.006 1.00 89.56 169 ALA A CA 1
ATOM 1236 C C . ALA A 1 169 ? 9.758 5.624 -1.028 1.00 89.56 169 ALA A C 1
ATOM 1238 O O . ALA A 1 169 ? 10.509 6.509 -0.633 1.00 89.56 169 ALA A O 1
ATOM 1239 N N . VAL A 1 170 ? 9.455 5.460 -2.323 1.00 86.25 170 VAL A N 1
ATOM 1240 C CA . VAL A 1 170 ? 10.054 6.254 -3.412 1.00 86.25 170 VAL A CA 1
ATOM 1241 C C . VAL A 1 170 ? 9.819 7.756 -3.234 1.00 86.25 170 VAL A C 1
ATOM 1243 O O . VAL A 1 170 ? 10.720 8.542 -3.505 1.00 86.25 170 VAL A O 1
ATOM 1246 N N . THR A 1 171 ? 8.634 8.172 -2.777 1.00 85.56 171 THR A N 1
ATOM 1247 C CA . THR A 1 171 ? 8.330 9.599 -2.564 1.00 85.56 171 THR A CA 1
ATOM 1248 C C . THR A 1 171 ? 8.890 10.144 -1.251 1.00 85.56 171 THR A C 1
ATOM 1250 O O . THR A 1 171 ? 9.248 11.315 -1.172 1.00 85.56 171 THR A O 1
ATOM 1253 N N . GLY A 1 172 ? 8.908 9.325 -0.200 1.00 79.12 172 GLY A N 1
ATOM 1254 C CA . GLY A 1 172 ? 9.059 9.804 1.170 1.00 79.12 172 GLY A CA 1
ATOM 1255 C C . GLY A 1 172 ? 10.393 9.552 1.844 1.00 79.12 172 GLY A C 1
ATOM 1256 O O . GLY A 1 172 ? 10.654 10.150 2.884 1.00 79.12 172 GLY A O 1
ATOM 1257 N N . LEU A 1 173 ? 11.194 8.628 1.321 1.00 85.12 173 LEU A N 1
ATOM 1258 C CA . LEU A 1 173 ? 12.421 8.183 1.964 1.00 85.12 173 LEU A CA 1
ATOM 1259 C C . LEU A 1 173 ? 13.643 8.563 1.134 1.00 85.12 173 LEU A C 1
AT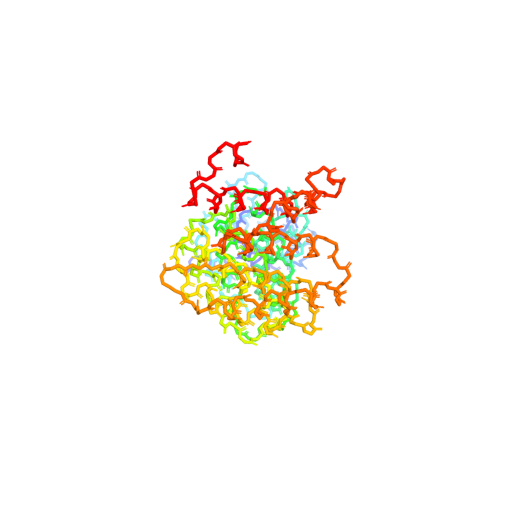OM 1261 O O . LEU A 1 173 ? 13.583 8.772 -0.076 1.00 85.12 173 LEU A O 1
ATOM 1265 N N . ARG A 1 174 ? 14.787 8.596 1.814 1.00 84.75 174 ARG A N 1
ATOM 1266 C CA . ARG A 1 174 ? 16.095 8.630 1.164 1.00 84.75 174 ARG A CA 1
ATOM 1267 C C . ARG A 1 174 ? 16.308 7.337 0.369 1.00 84.75 174 ARG A C 1
ATOM 1269 O O . ARG A 1 174 ? 15.802 6.279 0.745 1.00 84.75 174 ARG A O 1
ATOM 1276 N N . SER A 1 175 ? 17.060 7.423 -0.724 1.00 82.38 175 SER A N 1
ATOM 1277 C CA . SER A 1 175 ? 17.173 6.331 -1.693 1.00 82.38 175 SER A CA 1
ATOM 1278 C C . SER A 1 175 ? 17.766 5.033 -1.128 1.00 82.38 175 SER A C 1
ATOM 1280 O O . SER A 1 175 ? 17.355 3.953 -1.542 1.00 82.38 175 SER A O 1
ATOM 1282 N N . ASP A 1 176 ? 18.674 5.116 -0.155 1.00 84.94 176 ASP A N 1
ATOM 1283 C CA . ASP A 1 176 ? 19.223 3.972 0.584 1.00 84.94 176 ASP A CA 1
ATOM 1284 C C . ASP A 1 176 ? 18.125 3.194 1.323 1.00 84.94 176 ASP A C 1
ATOM 1286 O O . ASP A 1 176 ? 17.972 1.986 1.134 1.00 84.94 176 ASP A O 1
ATOM 1290 N N . ARG A 1 177 ? 17.284 3.902 2.081 1.00 87.44 177 ARG A N 1
ATOM 1291 C CA . ARG A 1 177 ? 16.165 3.296 2.812 1.00 87.44 177 ARG A CA 1
ATOM 1292 C C . ARG A 1 177 ? 15.082 2.768 1.867 1.00 87.44 177 ARG A C 1
ATOM 1294 O O . ARG A 1 177 ? 14.501 1.717 2.123 1.00 87.44 177 ARG A O 1
ATOM 1301 N N . THR A 1 178 ? 14.829 3.442 0.745 1.00 87.75 178 THR A N 1
ATOM 1302 C CA . THR A 1 178 ? 13.908 2.941 -0.291 1.00 87.75 178 THR A CA 1
ATOM 1303 C C . THR A 1 178 ? 14.384 1.617 -0.882 1.00 87.75 178 THR A C 1
ATOM 1305 O O . THR A 1 178 ? 13.580 0.696 -1.046 1.00 87.75 178 THR A O 1
ATOM 1308 N N . VAL A 1 179 ? 15.686 1.489 -1.159 1.00 89.69 179 VAL A N 1
ATOM 1309 C CA . VAL A 1 179 ? 16.286 0.240 -1.642 1.00 89.69 179 VAL A CA 1
ATOM 1310 C C . VAL A 1 179 ? 16.101 -0.885 -0.627 1.00 89.69 179 VAL A C 1
ATOM 1312 O O . VAL A 1 179 ? 15.707 -1.979 -1.023 1.00 89.69 179 VAL A O 1
ATOM 1315 N N . GLU A 1 180 ? 16.325 -0.636 0.665 1.00 90.62 180 GLU A N 1
ATOM 1316 C CA . GLU A 1 180 ? 16.117 -1.638 1.721 1.00 90.62 180 GLU A CA 1
ATOM 1317 C C . GLU A 1 180 ? 14.668 -2.142 1.761 1.00 90.62 180 GLU A C 1
ATOM 1319 O O . GLU A 1 180 ? 14.428 -3.355 1.734 1.00 90.62 180 GLU A O 1
ATOM 1324 N N . VAL A 1 181 ? 13.706 -1.213 1.746 1.00 90.25 181 VAL A N 1
ATOM 1325 C CA . VAL A 1 181 ? 12.268 -1.516 1.753 1.00 90.25 181 VAL A CA 1
ATOM 1326 C C . VAL A 1 181 ? 11.886 -2.352 0.531 1.00 90.25 181 VAL A C 1
ATOM 1328 O O . VAL A 1 181 ? 11.306 -3.432 0.666 1.00 90.25 181 VAL A O 1
ATOM 1331 N N . LEU A 1 182 ? 12.249 -1.907 -0.675 1.00 91.31 182 LEU A N 1
ATOM 1332 C CA . LEU A 1 182 ? 11.952 -2.636 -1.909 1.00 91.31 182 LEU A CA 1
ATOM 1333 C C . LEU A 1 182 ? 12.631 -4.012 -1.932 1.00 91.31 182 LEU A C 1
ATOM 1335 O O . LEU A 1 182 ? 11.975 -5.004 -2.249 1.00 91.31 182 LEU A O 1
ATOM 1339 N N . ALA A 1 183 ? 13.903 -4.104 -1.532 1.00 92.62 183 ALA A N 1
ATOM 1340 C CA . ALA A 1 183 ? 14.652 -5.359 -1.467 1.00 92.62 183 ALA A CA 1
ATOM 1341 C C . ALA A 1 183 ? 14.031 -6.363 -0.481 1.00 92.62 183 ALA A C 1
ATOM 1343 O O . ALA A 1 183 ? 14.099 -7.578 -0.690 1.00 92.62 183 ALA A O 1
ATOM 1344 N N . GLN A 1 184 ? 13.413 -5.895 0.605 1.00 91.00 184 GLN A N 1
ATOM 1345 C CA . GLN A 1 184 ? 12.645 -6.751 1.504 1.00 91.00 184 GLN A CA 1
ATOM 1346 C C . GLN A 1 184 ? 11.338 -7.226 0.865 1.00 91.00 184 GLN A C 1
ATOM 1348 O O . GLN A 1 184 ? 11.052 -8.423 0.903 1.00 91.00 184 GLN A O 1
ATOM 1353 N N . ILE A 1 185 ? 10.573 -6.327 0.242 1.00 90.81 185 ILE A N 1
ATOM 1354 C CA . ILE A 1 185 ? 9.282 -6.666 -0.371 1.00 90.81 185 ILE A CA 1
ATOM 1355 C C . ILE A 1 185 ? 9.458 -7.682 -1.500 1.00 90.81 185 ILE A C 1
ATOM 1357 O O . ILE A 1 185 ? 8.735 -8.672 -1.556 1.00 90.81 185 ILE A O 1
ATOM 1361 N N . VAL A 1 186 ? 10.440 -7.491 -2.383 1.00 92.75 186 VAL A N 1
ATOM 1362 C CA . VAL A 1 186 ? 10.633 -8.392 -3.530 1.00 92.75 186 VAL A CA 1
ATOM 1363 C C . VAL A 1 186 ? 11.097 -9.791 -3.125 1.00 92.75 186 VAL A C 1
ATOM 1365 O O . VAL A 1 186 ? 11.005 -10.712 -3.929 1.00 92.75 186 VAL A O 1
ATOM 1368 N N . ARG A 1 187 ? 11.585 -9.997 -1.896 1.00 91.38 187 ARG A N 1
ATOM 1369 C CA . ARG A 1 187 ? 11.905 -11.338 -1.373 1.00 91.38 187 ARG A CA 1
ATOM 1370 C C . ARG A 1 187 ? 10.664 -12.118 -0.931 1.00 91.38 187 ARG A C 1
ATOM 1372 O O . ARG A 1 187 ? 10.755 -13.327 -0.741 1.00 91.38 187 ARG A O 1
ATOM 1379 N N . ASP A 1 188 ? 9.514 -11.461 -0.805 1.00 88.19 188 ASP A N 1
ATOM 1380 C CA . ASP A 1 188 ? 8.263 -12.100 -0.414 1.00 88.19 188 ASP A CA 1
ATOM 1381 C C . ASP A 1 188 ? 7.683 -12.956 -1.553 1.00 88.19 188 ASP A C 1
ATOM 1383 O O . ASP A 1 188 ? 7.052 -12.470 -2.498 1.00 88.19 188 ASP A O 1
ATOM 1387 N N . THR A 1 189 ? 7.869 -14.271 -1.452 1.00 85.88 189 THR A N 1
ATOM 1388 C CA . THR A 1 189 ? 7.361 -15.243 -2.428 1.00 85.88 189 THR A CA 1
ATOM 1389 C C . THR A 1 189 ? 5.840 -15.389 -2.403 1.00 85.88 189 THR A C 1
ATOM 1391 O O . THR A 1 189 ? 5.277 -15.920 -3.360 1.00 85.88 189 THR A O 1
ATOM 1394 N N . SER A 1 190 ? 5.162 -14.876 -1.370 1.00 87.50 190 SER A N 1
ATOM 1395 C CA . SER A 1 190 ? 3.698 -14.881 -1.284 1.00 87.50 190 SER A CA 1
ATOM 1396 C C . SER A 1 190 ? 3.031 -13.774 -2.113 1.00 87.50 190 SER A C 1
ATOM 1398 O O . SER A 1 190 ? 1.811 -13.797 -2.306 1.00 87.50 190 SER A O 1
ATOM 1400 N N . LEU A 1 191 ? 3.811 -12.823 -2.646 1.00 89.69 191 LEU A N 1
ATOM 1401 C CA . LEU A 1 191 ? 3.325 -11.860 -3.631 1.00 89.69 191 LEU A CA 1
ATOM 1402 C C . LEU A 1 191 ? 3.043 -12.541 -4.978 1.00 89.69 191 LEU A C 1
ATOM 1404 O O . LEU A 1 191 ? 3.840 -13.373 -5.421 1.00 89.69 191 LEU A O 1
ATOM 1408 N N . PRO A 1 192 ? 1.967 -12.150 -5.687 1.00 90.12 192 PRO A N 1
ATOM 1409 C CA . PRO A 1 192 ? 1.769 -12.576 -7.067 1.00 90.12 192 PRO A CA 1
ATOM 1410 C C . PRO A 1 192 ? 2.979 -12.206 -7.947 1.00 90.12 192 PRO A C 1
ATOM 1412 O O . PRO A 1 192 ? 3.466 -11.077 -7.827 1.00 90.12 192 PRO A O 1
ATOM 1415 N N . PRO A 1 193 ? 3.430 -13.090 -8.862 1.00 90.06 193 PRO A N 1
ATOM 1416 C CA . PRO A 1 193 ? 4.603 -12.843 -9.706 1.00 90.06 193 PRO A CA 1
ATOM 1417 C C . PRO A 1 193 ? 4.554 -11.518 -10.470 1.00 90.06 193 PRO A C 1
ATOM 1419 O O . PRO A 1 193 ? 5.546 -10.808 -10.500 1.00 90.06 193 PRO A O 1
ATOM 1422 N N . ALA A 1 194 ? 3.386 -11.124 -10.989 1.00 91.69 194 ALA A N 1
ATOM 1423 C CA . ALA A 1 194 ? 3.228 -9.853 -11.700 1.00 91.69 194 ALA A CA 1
ATOM 1424 C C . ALA A 1 194 ? 3.549 -8.627 -10.823 1.00 91.69 194 ALA A C 1
ATOM 1426 O O . ALA A 1 194 ? 4.228 -7.708 -11.267 1.00 91.69 194 ALA A O 1
ATOM 1427 N N . VAL A 1 195 ? 3.081 -8.620 -9.569 1.00 93.56 195 VAL A N 1
ATOM 1428 C CA . VAL A 1 195 ? 3.333 -7.515 -8.627 1.00 93.56 195 VAL A CA 1
ATOM 1429 C C . VAL A 1 195 ? 4.788 -7.527 -8.186 1.00 93.56 195 VAL A C 1
ATOM 1431 O O . VAL A 1 195 ? 5.443 -6.493 -8.145 1.00 93.56 195 VAL A O 1
ATOM 1434 N N . ARG A 1 196 ? 5.310 -8.711 -7.866 1.00 94.69 196 ARG A N 1
ATOM 1435 C CA . ARG A 1 196 ? 6.694 -8.862 -7.430 1.00 94.69 196 ARG A CA 1
ATOM 1436 C C . ARG A 1 196 ? 7.682 -8.474 -8.535 1.00 94.69 196 ARG A C 1
ATOM 1438 O O . ARG A 1 196 ? 8.657 -7.791 -8.243 1.00 94.69 196 ARG A O 1
ATOM 1445 N N . GLY A 1 197 ? 7.396 -8.850 -9.779 1.00 95.56 197 GLY A N 1
ATOM 1446 C CA . GLY A 1 197 ? 8.189 -8.505 -10.954 1.00 95.56 197 GLY A CA 1
ATOM 1447 C C . GLY A 1 197 ? 8.191 -7.004 -11.235 1.00 95.56 197 GLY A C 1
ATOM 1448 O O . GLY A 1 197 ? 9.250 -6.442 -11.486 1.00 95.56 197 GLY A O 1
ATOM 1449 N N . GLU A 1 198 ? 7.045 -6.330 -11.109 1.00 95.38 198 GLU A N 1
ATOM 1450 C CA . GLU A 1 198 ? 6.954 -4.867 -11.242 1.00 95.38 198 GLU A CA 1
ATOM 1451 C C . GLU A 1 198 ? 7.806 -4.154 -10.180 1.00 95.38 198 GLU A C 1
ATOM 1453 O O . GLU A 1 198 ? 8.615 -3.290 -10.503 1.00 95.38 198 GLU A O 1
ATOM 1458 N N . LEU A 1 199 ? 7.720 -4.590 -8.921 1.00 95.25 199 LEU A N 1
ATOM 1459 C CA . LEU A 1 199 ? 8.543 -4.032 -7.845 1.00 95.25 199 LEU A CA 1
ATOM 1460 C C . LEU A 1 199 ? 10.041 -4.317 -8.030 1.00 95.25 199 LEU A C 1
ATOM 1462 O O . LEU A 1 199 ? 10.877 -3.493 -7.660 1.00 95.25 199 LEU A O 1
ATOM 1466 N N . ARG A 1 200 ? 10.399 -5.469 -8.613 1.00 96.38 200 ARG A N 1
ATOM 1467 C CA . ARG A 1 200 ? 11.790 -5.780 -8.979 1.00 96.38 200 ARG A CA 1
ATOM 1468 C C . ARG A 1 200 ? 12.293 -4.935 -10.134 1.00 96.38 200 ARG A C 1
ATOM 1470 O O . ARG A 1 200 ? 13.457 -4.550 -10.104 1.00 96.38 200 ARG A O 1
ATOM 1477 N N . LEU A 1 201 ? 11.445 -4.637 -11.114 1.00 96.19 201 LEU A N 1
ATOM 1478 C CA . LEU A 1 201 ? 11.772 -3.710 -12.190 1.00 96.19 201 LEU A CA 1
ATOM 1479 C C . LEU A 1 201 ? 12.111 -2.332 -11.608 1.00 96.19 201 LEU A C 1
ATOM 1481 O O . LEU A 1 201 ? 13.183 -1.805 -11.893 1.00 96.19 201 LEU A O 1
ATOM 1485 N N . ASP A 1 202 ? 11.255 -1.790 -10.741 1.00 93.94 202 ASP A N 1
ATOM 1486 C CA . ASP A 1 202 ? 11.493 -0.487 -10.110 1.00 93.94 202 ASP A CA 1
ATOM 1487 C C . ASP A 1 202 ? 12.774 -0.478 -9.259 1.00 93.94 202 ASP A C 1
ATOM 1489 O O . ASP A 1 202 ? 13.596 0.434 -9.381 1.00 93.94 202 ASP A O 1
ATOM 1493 N N . LEU A 1 203 ? 12.995 -1.522 -8.448 1.00 95.25 203 LEU A N 1
ATOM 1494 C CA . LEU A 1 203 ? 14.224 -1.683 -7.666 1.00 95.25 203 LEU A CA 1
ATOM 1495 C C . LEU A 1 203 ? 15.467 -1.775 -8.563 1.00 95.25 203 LEU A C 1
ATOM 1497 O O . LEU A 1 203 ? 16.475 -1.128 -8.284 1.00 95.25 203 LEU A O 1
ATOM 1501 N N . GLY A 1 204 ? 15.404 -2.564 -9.637 1.00 95.69 204 GLY A N 1
ATOM 1502 C CA . GLY A 1 204 ? 16.507 -2.744 -10.576 1.00 95.69 204 GLY A CA 1
ATOM 1503 C C . GLY A 1 204 ? 16.906 -1.436 -11.253 1.00 95.69 204 GLY A C 1
ATOM 1504 O O . GLY A 1 204 ? 18.082 -1.074 -11.251 1.00 95.69 204 GLY A O 1
ATOM 1505 N N . LEU A 1 205 ? 15.920 -0.674 -11.738 1.00 92.50 205 LEU A N 1
ATOM 1506 C CA . LEU A 1 205 ? 16.147 0.646 -12.331 1.00 92.50 205 LEU A CA 1
ATOM 1507 C C . LEU A 1 205 ? 16.747 1.637 -11.325 1.00 92.50 205 LEU A C 1
ATOM 1509 O O . LEU A 1 205 ? 17.641 2.400 -11.683 1.00 92.50 205 LEU A O 1
ATOM 1513 N N . MET A 1 206 ? 16.293 1.624 -10.068 1.00 91.56 206 MET A N 1
ATOM 1514 C CA . MET A 1 206 ? 16.846 2.481 -9.014 1.00 91.56 206 MET A CA 1
ATOM 1515 C C . MET A 1 206 ? 18.304 2.128 -8.691 1.00 91.56 206 MET A C 1
ATOM 1517 O O . MET A 1 206 ? 19.150 3.019 -8.589 1.00 91.56 206 MET A O 1
ATOM 1521 N N . LEU A 1 207 ? 18.616 0.835 -8.565 1.00 93.25 207 LEU A N 1
ATOM 1522 C CA . LEU A 1 207 ? 19.972 0.357 -8.290 1.00 93.25 207 LEU A CA 1
ATOM 1523 C C . LEU A 1 207 ? 20.951 0.739 -9.407 1.00 93.25 207 LEU A C 1
ATOM 1525 O O . LEU A 1 207 ? 22.041 1.222 -9.103 1.00 93.25 207 LEU A O 1
ATOM 1529 N N . CYS A 1 208 ? 20.556 0.573 -10.674 1.00 90.56 208 CYS A N 1
ATOM 1530 C CA . CYS A 1 208 ? 21.373 0.961 -11.825 1.00 90.56 208 CYS A CA 1
ATOM 1531 C C . CYS A 1 208 ? 21.532 2.484 -11.930 1.00 90.56 208 CYS A C 1
ATOM 1533 O O . CYS A 1 208 ? 22.651 2.986 -11.933 1.00 90.56 208 CYS A O 1
ATOM 1535 N N . ASN A 1 209 ? 20.421 3.224 -11.982 1.00 86.06 209 ASN A N 1
ATOM 1536 C CA . ASN A 1 209 ? 20.442 4.615 -12.443 1.00 86.06 209 ASN A CA 1
ATOM 1537 C C . ASN A 1 209 ? 20.728 5.630 -11.335 1.00 86.06 209 ASN A C 1
ATOM 1539 O O . ASN A 1 209 ? 21.182 6.730 -11.625 1.00 86.06 209 ASN A O 1
ATOM 1543 N N . GLN A 1 210 ? 20.417 5.301 -10.079 1.00 86.31 210 GLN A N 1
ATOM 1544 C CA . GLN A 1 210 ? 20.547 6.249 -8.968 1.00 86.31 210 GLN A CA 1
ATOM 1545 C C . GLN A 1 210 ? 21.680 5.861 -8.023 1.00 86.31 210 GLN A C 1
ATOM 1547 O O . GLN A 1 210 ? 22.371 6.732 -7.506 1.00 86.31 210 GLN A O 1
ATOM 1552 N N . MET A 1 211 ? 21.856 4.561 -7.768 1.00 86.62 211 MET A N 1
ATOM 1553 C CA . MET A 1 211 ? 22.814 4.075 -6.767 1.00 86.62 211 MET A CA 1
ATOM 1554 C C . MET A 1 211 ? 24.155 3.632 -7.367 1.00 86.62 211 MET A C 1
ATOM 1556 O O . MET A 1 211 ? 25.074 3.331 -6.610 1.00 86.62 211 MET A O 1
ATOM 1560 N N . GLY A 1 212 ? 24.266 3.516 -8.696 1.00 87.25 212 GLY A N 1
ATOM 1561 C CA . GLY A 1 212 ? 25.463 2.992 -9.368 1.00 87.25 212 GLY A CA 1
ATOM 1562 C C . GLY A 1 212 ? 25.772 1.519 -9.052 1.00 87.25 212 GLY A C 1
ATOM 1563 O O . GLY A 1 212 ? 26.868 1.033 -9.322 1.00 87.25 212 GLY A O 1
ATOM 1564 N N . ARG A 1 213 ? 24.815 0.776 -8.479 1.00 91.56 213 ARG A N 1
ATOM 1565 C CA . ARG A 1 213 ? 24.949 -0.638 -8.083 1.00 91.56 213 ARG A CA 1
ATOM 1566 C C . ARG A 1 213 ? 24.557 -1.554 -9.242 1.00 91.56 213 ARG A C 1
ATOM 1568 O O . ARG A 1 213 ? 23.652 -2.381 -9.121 1.00 91.56 213 ARG A O 1
ATOM 1575 N N . PHE A 1 214 ? 25.233 -1.391 -10.381 1.00 90.06 214 PHE A N 1
ATOM 1576 C CA . PHE A 1 214 ? 24.863 -2.039 -11.645 1.00 90.06 214 PHE A CA 1
ATOM 1577 C C . PHE A 1 214 ? 24.726 -3.567 -11.568 1.00 90.06 214 PHE A C 1
ATOM 1579 O O . PHE A 1 214 ? 23.692 -4.053 -12.018 1.00 90.06 214 PHE A O 1
ATOM 1586 N N . PRO A 1 215 ? 25.655 -4.344 -10.967 1.00 92.44 215 PRO A N 1
ATOM 1587 C CA . PRO A 1 215 ? 25.514 -5.804 -10.924 1.00 92.44 215 PRO A CA 1
ATOM 1588 C C . PRO A 1 215 ? 24.264 -6.272 -10.165 1.00 92.44 215 PRO A C 1
ATOM 1590 O O . PRO A 1 215 ? 23.619 -7.252 -10.538 1.00 92.44 215 PRO A O 1
ATOM 1593 N N . GLU A 1 216 ? 23.899 -5.560 -9.099 1.00 93.88 216 GLU A N 1
ATOM 1594 C CA . GLU A 1 216 ? 22.715 -5.877 -8.302 1.00 93.88 216 GLU A CA 1
ATOM 1595 C C . GLU A 1 216 ? 21.431 -5.475 -9.027 1.00 93.88 216 GLU A C 1
ATOM 1597 O O . GLU A 1 216 ? 20.478 -6.256 -9.070 1.00 93.88 216 GLU A O 1
ATOM 1602 N N . GLY A 1 217 ? 21.422 -4.285 -9.635 1.00 94.50 217 GLY A N 1
ATOM 1603 C CA . GLY A 1 217 ? 20.304 -3.814 -10.446 1.00 94.50 217 GLY A CA 1
ATOM 1604 C C . GLY A 1 217 ? 20.048 -4.715 -11.653 1.00 94.50 217 GLY A C 1
ATOM 1605 O O . GLY A 1 217 ? 18.912 -5.130 -11.871 1.00 94.50 217 GLY A O 1
ATOM 1606 N N . TRP A 1 218 ? 21.109 -5.122 -12.353 1.00 94.88 218 TRP A N 1
ATOM 1607 C CA . TRP A 1 218 ? 21.061 -6.064 -13.471 1.00 94.88 218 TRP A CA 1
ATOM 1608 C C . TRP A 1 218 ? 20.363 -7.367 -13.081 1.00 94.88 218 TRP A C 1
ATOM 1610 O O . TRP A 1 218 ? 19.387 -7.766 -13.713 1.00 94.88 218 TRP A O 1
ATOM 1620 N N . ARG A 1 219 ? 20.782 -7.986 -11.969 1.00 95.56 219 ARG A N 1
ATOM 1621 C CA . ARG A 1 219 ? 20.158 -9.219 -11.473 1.00 95.56 219 ARG A CA 1
ATOM 1622 C C . ARG A 1 219 ? 18.671 -9.039 -11.160 1.00 95.56 219 ARG A C 1
ATOM 1624 O O . ARG A 1 219 ? 17.879 -9.948 -11.405 1.00 95.56 219 ARG A O 1
ATOM 1631 N N . MET A 1 220 ? 18.274 -7.896 -10.597 1.00 96.94 220 MET A N 1
ATOM 1632 C CA . MET A 1 220 ? 16.857 -7.613 -10.340 1.00 96.94 220 MET A CA 1
ATOM 1633 C C . MET A 1 220 ? 16.061 -7.478 -11.641 1.00 96.94 220 MET A C 1
ATOM 1635 O O . MET A 1 220 ? 14.954 -8.011 -11.720 1.00 96.94 220 MET A O 1
ATOM 1639 N N . LEU A 1 221 ? 16.630 -6.827 -12.659 1.00 97.19 221 LEU A N 1
ATOM 1640 C CA . LEU A 1 221 ? 16.008 -6.653 -13.972 1.00 97.19 221 LEU A CA 1
ATOM 1641 C C . LEU A 1 221 ? 15.859 -7.980 -14.728 1.00 97.19 221 LEU A C 1
ATOM 1643 O O . LEU A 1 221 ? 14.799 -8.218 -15.301 1.00 97.19 221 LEU A O 1
ATOM 1647 N N . GLU A 1 222 ? 16.852 -8.874 -14.681 1.00 97.38 222 GLU A N 1
ATOM 1648 C CA . GLU A 1 222 ? 16.759 -10.212 -15.292 1.00 97.38 222 GLU A CA 1
ATOM 1649 C C . GLU A 1 222 ? 15.610 -11.028 -14.689 1.00 97.38 222 GLU A C 1
ATOM 1651 O O . GLU A 1 222 ? 14.792 -11.612 -15.404 1.00 97.38 222 GLU A O 1
ATOM 1656 N N . ILE A 1 223 ? 15.507 -11.031 -13.355 1.00 97.31 223 ILE A N 1
ATOM 1657 C CA . ILE A 1 223 ? 14.431 -11.734 -12.649 1.00 97.31 223 ILE A CA 1
ATOM 1658 C C . ILE A 1 223 ? 13.077 -11.084 -12.959 1.00 97.31 223 ILE A C 1
ATOM 1660 O O . ILE A 1 223 ? 12.103 -11.795 -13.204 1.00 97.31 223 ILE A O 1
ATOM 1664 N N . ALA A 1 224 ? 13.003 -9.749 -12.976 1.00 97.69 224 ALA A N 1
ATOM 1665 C CA . ALA A 1 224 ? 11.782 -9.024 -13.318 1.00 97.69 224 ALA A CA 1
ATOM 1666 C C . ALA A 1 224 ? 11.305 -9.363 -14.737 1.00 97.69 224 ALA A C 1
ATOM 1668 O O . ALA A 1 224 ? 10.133 -9.681 -14.927 1.00 97.69 224 ALA A O 1
ATOM 1669 N N . ALA A 1 225 ? 12.213 -9.358 -15.717 1.00 97.25 225 ALA A N 1
ATOM 1670 C CA . ALA A 1 225 ? 11.920 -9.712 -17.101 1.00 97.25 225 ALA A CA 1
ATOM 1671 C C . ALA A 1 225 ? 11.306 -11.118 -17.205 1.00 97.25 225 ALA A C 1
ATOM 1673 O O . ALA A 1 225 ? 10.294 -11.293 -17.883 1.00 97.25 225 ALA A O 1
ATOM 1674 N N . ALA A 1 226 ? 11.865 -12.097 -16.487 1.00 96.06 226 ALA A N 1
ATOM 1675 C CA . ALA A 1 226 ? 11.351 -13.464 -16.461 1.00 96.06 226 ALA A CA 1
ATOM 1676 C C . ALA A 1 226 ? 9.969 -13.576 -15.789 1.00 96.06 226 ALA A C 1
ATOM 1678 O O . ALA A 1 226 ? 9.080 -14.238 -16.319 1.00 96.06 226 ALA A O 1
ATOM 1679 N N . GLU A 1 227 ? 9.755 -12.918 -14.645 1.00 95.25 227 GLU A N 1
ATOM 1680 C CA . GLU A 1 227 ? 8.470 -12.965 -13.928 1.00 95.25 227 GLU A CA 1
ATOM 1681 C C . GLU A 1 227 ? 7.332 -12.245 -14.659 1.00 95.25 227 GLU A C 1
ATOM 1683 O O . GLU A 1 227 ? 6.164 -12.597 -14.478 1.00 95.25 227 GLU A O 1
ATOM 1688 N N . LEU A 1 228 ? 7.662 -11.227 -15.457 1.00 96.44 228 LEU A N 1
ATOM 1689 C CA . LEU A 1 228 ? 6.691 -10.381 -16.146 1.00 96.44 228 LEU A CA 1
ATOM 1690 C C . LEU A 1 228 ? 6.360 -10.861 -17.559 1.00 96.44 228 LEU A C 1
ATOM 1692 O O . LEU A 1 228 ? 5.294 -10.505 -18.053 1.00 96.44 228 LEU A O 1
ATOM 1696 N N . ARG A 1 229 ? 7.229 -11.655 -18.200 1.00 95.06 229 ARG A N 1
ATOM 1697 C CA . ARG A 1 229 ? 7.142 -12.015 -19.628 1.00 95.06 229 ARG A CA 1
ATOM 1698 C C . ARG A 1 229 ? 5.749 -12.464 -20.072 1.00 95.06 229 ARG A C 1
ATOM 1700 O O . ARG A 1 229 ? 5.213 -11.903 -21.018 1.00 95.06 229 ARG A O 1
ATOM 1707 N N . GLU A 1 230 ? 5.156 -13.409 -19.349 1.00 92.75 230 GLU A N 1
ATOM 1708 C CA . GLU A 1 230 ? 3.863 -14.007 -19.717 1.00 92.75 230 GLU A CA 1
ATOM 1709 C C . GLU A 1 230 ? 2.652 -13.173 -19.274 1.00 92.75 230 GLU A C 1
ATOM 1711 O O . GLU A 1 230 ? 1.584 -13.234 -19.873 1.00 92.75 230 GLU A O 1
ATOM 1716 N N . VAL A 1 231 ? 2.787 -12.409 -18.185 1.00 93.62 231 VAL A N 1
ATOM 1717 C CA . VAL A 1 231 ? 1.646 -11.759 -17.510 1.00 93.62 231 VAL A CA 1
ATOM 1718 C C . VAL A 1 231 ? 1.531 -10.268 -17.809 1.00 93.62 231 VAL A C 1
ATOM 1720 O O . VAL A 1 231 ? 0.437 -9.711 -17.734 1.00 93.62 231 VAL A O 1
ATOM 1723 N N . ARG A 1 232 ? 2.656 -9.605 -18.089 1.00 94.25 232 ARG A N 1
ATOM 1724 C CA . ARG A 1 232 ? 2.779 -8.169 -18.371 1.00 94.25 232 ARG A CA 1
ATOM 1725 C C . ARG A 1 232 ? 3.942 -7.925 -19.346 1.00 94.25 232 ARG A C 1
ATOM 1727 O O . ARG A 1 232 ? 4.951 -7.329 -18.952 1.00 94.25 232 ARG A O 1
ATOM 1734 N N . PRO A 1 233 ? 3.804 -8.353 -20.612 1.00 95.19 233 PRO A N 1
ATOM 1735 C CA . PRO A 1 233 ? 4.878 -8.292 -21.604 1.00 95.19 233 PRO A CA 1
ATOM 1736 C C . PRO A 1 233 ? 5.443 -6.879 -21.816 1.00 95.19 233 PRO A C 1
ATOM 1738 O O . PRO A 1 233 ? 6.649 -6.742 -21.983 1.00 95.19 233 PRO A O 1
ATOM 1741 N N . GLY A 1 234 ? 4.638 -5.817 -21.683 1.00 95.56 234 GLY A N 1
ATOM 1742 C CA . GLY A 1 234 ? 5.131 -4.434 -21.770 1.00 95.56 234 GLY A CA 1
ATOM 1743 C C . GLY A 1 234 ? 6.134 -4.074 -20.661 1.00 95.56 234 GLY A C 1
ATOM 1744 O O . GLY A 1 234 ? 7.217 -3.556 -20.929 1.00 95.56 234 GLY A O 1
ATOM 1745 N N . LEU A 1 235 ? 5.848 -4.433 -19.402 1.00 95.69 235 LEU A N 1
ATOM 1746 C CA . LEU A 1 235 ? 6.804 -4.226 -18.303 1.00 95.69 235 LEU A CA 1
ATOM 1747 C C . LEU A 1 235 ? 8.030 -5.138 -18.431 1.00 95.69 235 LEU A C 1
ATOM 1749 O O . LEU A 1 235 ? 9.134 -4.744 -18.053 1.00 95.69 235 LEU A O 1
ATOM 1753 N N . ALA A 1 236 ? 7.856 -6.336 -18.991 1.00 97.19 236 ALA A N 1
ATOM 1754 C CA . ALA A 1 236 ? 8.971 -7.214 -19.316 1.00 97.19 236 ALA A CA 1
ATOM 1755 C C . ALA A 1 236 ? 9.885 -6.564 -20.374 1.00 97.19 236 ALA A C 1
ATOM 1757 O O . ALA A 1 236 ? 11.098 -6.511 -20.177 1.00 97.19 236 ALA A O 1
ATOM 1758 N N . ALA A 1 237 ? 9.312 -5.982 -21.433 1.00 97.56 237 ALA A N 1
ATOM 1759 C CA . ALA A 1 237 ? 10.045 -5.238 -22.456 1.00 97.56 237 ALA A CA 1
ATOM 1760 C C . ALA A 1 237 ? 10.822 -4.062 -21.853 1.00 97.56 237 ALA A C 1
ATOM 1762 O O . ALA A 1 237 ? 11.985 -3.848 -22.193 1.00 97.56 237 ALA A O 1
ATOM 1763 N N . ARG A 1 238 ? 10.230 -3.346 -20.889 1.00 96.06 238 ARG A N 1
ATOM 1764 C CA . ARG A 1 238 ? 10.917 -2.276 -20.151 1.00 96.06 238 ARG A CA 1
ATOM 1765 C C . ARG A 1 238 ? 12.143 -2.777 -19.387 1.00 96.06 238 ARG A C 1
ATOM 1767 O O . ARG A 1 238 ? 13.184 -2.124 -19.433 1.00 96.06 238 ARG A O 1
ATOM 1774 N N . ALA A 1 239 ? 12.037 -3.919 -18.706 1.00 97.31 239 ALA A N 1
ATOM 1775 C CA . ALA A 1 239 ? 13.168 -4.536 -18.013 1.00 97.31 239 ALA A CA 1
ATOM 1776 C C . ALA A 1 239 ? 14.279 -4.931 -19.001 1.00 97.31 239 ALA A C 1
ATOM 1778 O O . ALA A 1 239 ? 15.442 -4.591 -18.798 1.00 97.31 239 ALA A O 1
ATOM 1779 N N . MET A 1 240 ? 13.909 -5.583 -20.106 1.00 98.06 240 MET A N 1
ATOM 1780 C CA . MET A 1 240 ? 14.845 -6.036 -21.142 1.00 98.06 240 MET A CA 1
ATOM 1781 C C . MET A 1 240 ? 15.516 -4.867 -21.878 1.00 98.06 240 MET A C 1
ATOM 1783 O O . MET A 1 240 ? 16.702 -4.931 -22.179 1.00 98.06 240 MET A O 1
ATOM 1787 N N . THR A 1 241 ? 14.799 -3.761 -22.086 1.00 96.88 241 THR A N 1
ATOM 1788 C CA . THR A 1 241 ? 15.355 -2.511 -22.635 1.00 96.88 241 THR A CA 1
ATOM 1789 C C . THR A 1 241 ? 16.414 -1.914 -21.707 1.00 96.88 241 THR A C 1
ATOM 1791 O O . THR A 1 241 ? 17.432 -1.408 -22.162 1.00 96.88 241 THR A O 1
ATOM 1794 N N . ALA A 1 242 ? 16.216 -1.976 -20.388 1.00 94.44 242 ALA A N 1
ATOM 1795 C CA . ALA A 1 242 ? 17.246 -1.531 -19.452 1.00 94.44 242 ALA A CA 1
ATOM 1796 C C . ALA A 1 242 ? 18.492 -2.436 -19.510 1.00 94.44 242 ALA A C 1
ATOM 1798 O O . ALA A 1 242 ? 19.614 -1.938 -19.459 1.00 94.44 242 ALA A O 1
ATOM 1799 N N . LEU A 1 243 ? 18.302 -3.748 -19.700 1.00 95.50 243 LEU A N 1
ATOM 1800 C CA . LEU A 1 243 ? 19.386 -4.721 -19.887 1.00 95.50 243 LEU A CA 1
ATOM 1801 C C . LEU A 1 243 ? 20.111 -4.567 -21.239 1.00 95.50 243 LEU A C 1
ATOM 1803 O O . LEU A 1 243 ? 21.246 -5.019 -21.386 1.00 95.50 243 LEU A O 1
ATOM 1807 N N . SER A 1 244 ? 19.514 -3.913 -22.240 1.00 94.69 244 SER A N 1
ATOM 1808 C CA . SER A 1 244 ? 20.203 -3.662 -23.512 1.00 94.69 244 SER A CA 1
ATOM 1809 C C . SER A 1 244 ? 21.212 -2.516 -23.441 1.00 94.69 244 SER A C 1
ATOM 1811 O O . SER A 1 244 ? 22.003 -2.372 -24.366 1.00 94.69 244 SER A O 1
ATOM 1813 N N . SER A 1 245 ? 21.209 -1.704 -22.379 1.00 89.38 245 SER A N 1
ATOM 1814 C CA . SER A 1 245 ? 22.192 -0.630 -22.213 1.00 89.38 245 SER A CA 1
ATOM 1815 C C . SER A 1 245 ? 23.529 -1.205 -21.726 1.00 89.38 245 SER A C 1
ATOM 1817 O O . SER A 1 245 ? 23.560 -1.828 -20.658 1.00 89.38 245 SER A O 1
ATOM 1819 N N . PRO A 1 246 ? 24.638 -1.014 -22.462 1.00 86.94 246 PRO A N 1
ATOM 1820 C CA . PRO A 1 246 ? 25.944 -1.481 -22.022 1.00 86.94 246 PRO A CA 1
ATOM 1821 C C . PRO A 1 246 ? 26.468 -0.632 -20.861 1.00 86.94 246 PRO A C 1
ATOM 1823 O O . PRO A 1 246 ? 26.189 0.562 -20.766 1.00 86.94 246 PRO A O 1
ATOM 1826 N N . TYR A 1 247 ? 27.242 -1.257 -19.975 1.00 82.75 247 TYR A N 1
ATOM 1827 C CA . TYR A 1 247 ? 27.971 -0.590 -18.895 1.00 82.75 247 TYR A CA 1
ATOM 1828 C C . TYR A 1 247 ? 29.340 -1.256 -18.710 1.00 82.75 247 TYR A C 1
ATOM 1830 O O . TYR A 1 247 ? 29.528 -2.409 -19.102 1.00 82.75 247 TYR A O 1
ATOM 1838 N N . TRP A 1 248 ? 30.304 -0.542 -18.122 1.00 77.88 248 TRP A N 1
ATOM 1839 C CA . TRP A 1 248 ? 31.665 -1.046 -17.926 1.00 77.88 248 TRP A CA 1
ATOM 1840 C C . TRP A 1 248 ? 32.057 -1.111 -16.440 1.00 77.88 248 TRP A C 1
ATOM 1842 O O . TRP A 1 248 ? 31.867 -0.122 -15.729 1.00 77.88 248 TRP A O 1
ATOM 1852 N N . PRO A 1 249 ? 32.663 -2.220 -15.970 1.00 83.25 249 PRO A N 1
ATOM 1853 C CA . PRO A 1 249 ? 32.793 -3.514 -16.651 1.00 83.25 249 PRO A CA 1
ATOM 1854 C C . PRO A 1 249 ? 31.441 -4.247 -16.698 1.00 83.25 249 PRO A C 1
ATOM 1856 O O . PRO A 1 249 ? 30.703 -4.238 -15.714 1.00 83.25 249 PRO A O 1
ATOM 1859 N N . GLY A 1 250 ? 31.124 -4.905 -17.814 1.00 83.06 250 GLY A N 1
ATOM 1860 C CA . GLY A 1 250 ? 29.809 -5.518 -18.027 1.00 83.06 250 GLY A CA 1
ATOM 1861 C C . GLY A 1 250 ? 29.830 -6.739 -18.940 1.00 83.06 250 GLY A C 1
ATOM 1862 O O . GLY A 1 250 ? 30.887 -7.289 -19.255 1.00 83.06 250 GLY A O 1
ATOM 1863 N N . SER A 1 251 ? 28.635 -7.179 -19.333 1.00 89.62 251 SER A N 1
ATOM 1864 C CA . SER A 1 251 ? 28.460 -8.309 -20.247 1.00 89.62 251 SER A CA 1
ATOM 1865 C C . SER A 1 251 ? 29.006 -7.985 -21.645 1.00 89.62 251 SER A C 1
ATOM 1867 O O . SER A 1 251 ? 29.072 -6.815 -22.026 1.00 89.62 251 SER A O 1
ATOM 1869 N N . PRO A 1 252 ? 29.377 -8.996 -22.450 1.00 92.12 252 PRO A N 1
ATOM 1870 C CA . PRO A 1 252 ? 29.758 -8.743 -23.829 1.00 92.12 252 PRO A CA 1
ATOM 1871 C C . PRO A 1 252 ? 28.557 -8.250 -24.659 1.00 92.12 252 PRO A C 1
ATOM 1873 O O . PRO A 1 252 ? 27.389 -8.429 -24.304 1.00 92.12 252 PRO A O 1
ATOM 1876 N N . LEU A 1 253 ? 28.849 -7.579 -25.775 1.00 92.19 253 LEU A N 1
ATOM 1877 C CA . LEU A 1 253 ? 27.856 -6.849 -26.567 1.00 92.19 253 LEU A CA 1
ATOM 1878 C C . LEU A 1 253 ? 26.741 -7.736 -27.156 1.00 92.19 253 LEU A C 1
ATOM 1880 O O . LEU A 1 253 ? 25.621 -7.275 -27.376 1.00 92.19 253 LEU A O 1
ATOM 1884 N N . ASP A 1 254 ? 27.028 -9.011 -27.409 1.00 94.75 254 ASP A N 1
ATOM 1885 C CA . ASP A 1 254 ? 26.056 -10.003 -27.875 1.00 94.75 254 ASP A CA 1
ATOM 1886 C C . ASP A 1 254 ? 24.912 -10.220 -26.871 1.00 94.75 254 ASP A C 1
ATOM 1888 O O . ASP A 1 254 ? 23.756 -10.350 -27.279 1.00 94.75 254 ASP A O 1
ATOM 1892 N N . VAL A 1 255 ? 25.202 -10.162 -25.568 1.00 95.56 255 VAL A N 1
ATOM 1893 C CA . VAL A 1 255 ? 24.196 -10.250 -24.500 1.00 95.56 255 VAL A CA 1
ATOM 1894 C C . VAL A 1 255 ? 23.233 -9.065 -24.561 1.00 95.56 255 VAL A C 1
ATOM 1896 O O . VAL A 1 255 ? 22.019 -9.257 -24.500 1.00 95.56 255 VAL A O 1
ATOM 1899 N N . HIS A 1 256 ? 23.751 -7.848 -24.743 1.00 95.19 256 HIS A N 1
ATOM 1900 C CA . HIS A 1 256 ? 22.931 -6.637 -24.861 1.00 95.19 256 HIS A CA 1
ATOM 1901 C C . HIS A 1 256 ? 22.048 -6.658 -26.116 1.00 95.19 256 HIS A C 1
ATOM 1903 O O . HIS A 1 256 ? 20.865 -6.318 -26.053 1.00 95.19 256 HIS A O 1
ATOM 1909 N N . ARG A 1 257 ? 22.587 -7.134 -27.247 1.00 95.94 257 ARG A N 1
ATOM 1910 C CA . ARG A 1 257 ? 21.822 -7.323 -28.492 1.00 95.94 257 ARG A CA 1
ATOM 1911 C C . ARG A 1 257 ? 20.711 -8.358 -28.336 1.00 95.94 257 ARG A C 1
ATOM 1913 O O . ARG A 1 257 ? 19.606 -8.131 -28.824 1.00 95.94 257 ARG A O 1
ATOM 1920 N N . ARG A 1 258 ? 20.974 -9.466 -27.634 1.00 97.25 258 ARG A N 1
ATOM 1921 C CA . ARG A 1 258 ? 19.948 -10.473 -27.331 1.00 97.25 258 ARG A CA 1
ATOM 1922 C C . ARG A 1 258 ? 18.820 -9.876 -26.494 1.00 97.25 258 ARG A C 1
ATOM 1924 O O . ARG A 1 258 ? 17.658 -10.048 -26.849 1.00 97.25 258 ARG A O 1
ATOM 1931 N N . TRP A 1 259 ? 19.147 -9.127 -25.441 1.00 97.81 259 TRP A N 1
ATOM 1932 C CA . TRP A 1 259 ? 18.133 -8.456 -24.626 1.00 97.81 259 TRP A CA 1
ATOM 1933 C C . TRP A 1 259 ? 17.296 -7.462 -25.425 1.00 97.81 259 TRP A C 1
ATOM 1935 O O . TRP A 1 259 ? 16.083 -7.427 -25.249 1.00 97.81 259 TRP A O 1
ATOM 1945 N N . LEU A 1 260 ? 17.908 -6.710 -26.342 1.00 97.44 260 LEU A N 1
ATOM 1946 C CA . LEU A 1 260 ? 17.173 -5.799 -27.217 1.00 97.44 260 LEU A CA 1
ATOM 1947 C C . LEU A 1 260 ? 16.198 -6.537 -28.151 1.00 97.44 260 LEU A C 1
ATOM 1949 O O . LEU A 1 260 ? 15.063 -6.094 -28.338 1.00 97.44 260 LEU A O 1
ATOM 1953 N N . ALA A 1 261 ? 16.612 -7.676 -28.714 1.00 97.69 261 ALA A N 1
ATOM 1954 C CA . ALA A 1 261 ? 15.741 -8.508 -29.544 1.00 97.69 261 ALA A CA 1
ATOM 1955 C C . ALA A 1 261 ? 14.556 -9.069 -28.736 1.00 97.69 261 ALA A C 1
ATOM 1957 O O . ALA A 1 261 ? 13.410 -8.999 -29.181 1.00 97.69 261 ALA A O 1
ATOM 1958 N N . GLU A 1 262 ? 14.811 -9.559 -27.520 1.00 97.75 262 GLU A N 1
ATOM 1959 C CA . GLU A 1 262 ? 13.760 -10.031 -26.610 1.00 97.75 262 GLU A CA 1
ATOM 1960 C C . GLU A 1 262 ? 12.821 -8.894 -26.170 1.00 97.75 262 GLU A C 1
ATOM 1962 O O . GLU A 1 262 ? 11.607 -9.091 -26.109 1.00 97.75 262 GLU A O 1
ATOM 1967 N N . ALA A 1 263 ? 13.356 -7.692 -25.924 1.00 97.75 263 ALA A N 1
ATOM 1968 C CA . ALA A 1 263 ? 12.569 -6.508 -25.589 1.00 97.75 263 ALA A CA 1
ATOM 1969 C C . ALA A 1 263 ? 11.622 -6.119 -26.730 1.00 97.75 263 ALA A C 1
ATOM 1971 O O . ALA A 1 263 ? 10.458 -5.820 -26.478 1.00 97.75 263 ALA A O 1
ATOM 1972 N N . THR A 1 264 ? 12.109 -6.175 -27.974 1.00 97.25 264 THR A N 1
ATOM 1973 C CA . THR A 1 264 ? 11.31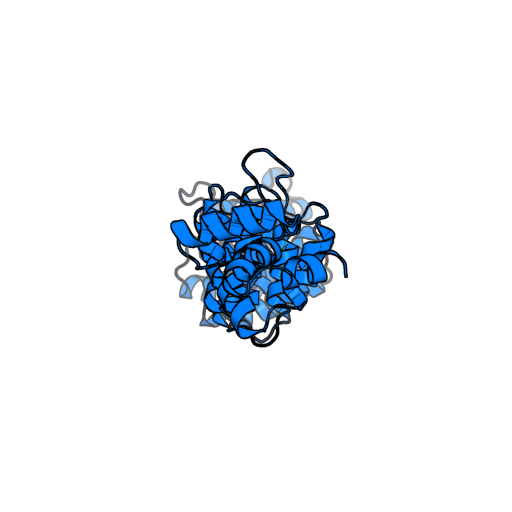6 -5.898 -29.182 1.00 97.25 264 THR A CA 1
ATOM 1974 C C . THR A 1 264 ? 10.137 -6.860 -29.282 1.00 97.25 264 THR A C 1
ATOM 1976 O O . THR A 1 264 ? 8.990 -6.423 -29.312 1.00 97.25 264 THR A O 1
ATOM 1979 N N . ALA A 1 265 ? 10.400 -8.168 -29.199 1.00 96.38 265 ALA A N 1
ATOM 1980 C CA . ALA A 1 265 ? 9.346 -9.180 -29.247 1.00 96.38 265 ALA A CA 1
ATOM 1981 C C . ALA A 1 265 ? 8.306 -9.006 -28.122 1.00 96.38 265 ALA A C 1
ATOM 1983 O O . ALA A 1 265 ? 7.106 -9.155 -28.352 1.00 96.38 265 ALA A O 1
ATOM 1984 N N . ALA A 1 266 ? 8.748 -8.665 -26.905 1.00 96.12 266 ALA A N 1
ATOM 1985 C CA . ALA A 1 266 ? 7.853 -8.432 -25.774 1.00 96.12 266 ALA A CA 1
ATOM 1986 C C . ALA A 1 266 ? 7.016 -7.146 -25.929 1.00 96.12 266 ALA A C 1
ATOM 1988 O O . ALA A 1 266 ? 5.831 -7.148 -25.588 1.00 96.12 266 ALA A O 1
ATOM 1989 N N . ALA A 1 267 ? 7.591 -6.062 -26.460 1.00 96.19 267 ALA A N 1
ATOM 1990 C CA . ALA A 1 267 ? 6.859 -4.827 -26.731 1.00 96.19 267 ALA A CA 1
ATOM 1991 C C . ALA A 1 267 ? 5.791 -5.046 -27.811 1.00 96.19 267 ALA A C 1
ATOM 1993 O O . ALA A 1 267 ? 4.633 -4.676 -27.604 1.00 96.19 267 ALA A O 1
ATOM 1994 N N . ASP A 1 268 ? 6.136 -5.736 -28.898 1.00 93.81 268 ASP A N 1
ATOM 1995 C CA . ASP A 1 268 ? 5.198 -6.066 -29.973 1.00 93.81 268 ASP A CA 1
ATOM 1996 C C . ASP A 1 268 ? 4.038 -6.930 -29.469 1.00 93.81 268 ASP A C 1
ATOM 1998 O O . ASP A 1 268 ? 2.873 -6.600 -29.699 1.00 93.81 268 ASP A O 1
ATOM 2002 N N . ALA A 1 269 ? 4.339 -7.979 -28.695 1.00 92.75 269 ALA A N 1
ATOM 2003 C CA . ALA A 1 269 ? 3.327 -8.844 -28.090 1.00 92.75 269 ALA A CA 1
ATOM 2004 C C . ALA A 1 269 ? 2.400 -8.101 -27.112 1.00 92.75 269 ALA A C 1
ATOM 2006 O O . ALA A 1 269 ? 1.251 -8.497 -26.924 1.00 92.75 269 ALA A O 1
ATOM 2007 N N . SER A 1 270 ? 2.888 -7.033 -26.473 1.00 93.00 270 SER A N 1
ATOM 2008 C CA . SER A 1 270 ? 2.099 -6.248 -25.521 1.00 93.00 270 SER A CA 1
ATOM 2009 C C . SER A 1 270 ? 1.121 -5.271 -26.173 1.00 93.00 270 SER A C 1
ATOM 2011 O O . SER A 1 270 ? 0.142 -4.887 -25.536 1.00 93.00 270 SER A O 1
ATOM 2013 N N . GLY A 1 271 ? 1.389 -4.840 -27.410 1.00 91.62 271 GLY A N 1
ATOM 2014 C CA . GLY A 1 271 ? 0.641 -3.762 -28.060 1.00 91.62 271 GLY A CA 1
ATOM 2015 C C . GLY A 1 271 ? 0.869 -2.361 -27.463 1.00 91.62 271 GLY A C 1
ATOM 2016 O O . GLY A 1 271 ? 0.255 -1.411 -27.946 1.00 91.62 271 GLY A O 1
ATOM 2017 N N . ASP A 1 272 ? 1.731 -2.225 -26.449 1.00 92.44 272 ASP A N 1
ATOM 2018 C CA . ASP A 1 272 ? 1.967 -1.009 -25.660 1.00 92.44 272 ASP A CA 1
ATOM 2019 C C . ASP A 1 272 ? 2.911 -0.040 -26.399 1.00 92.44 272 ASP A C 1
ATOM 2021 O O . ASP A 1 272 ? 4.118 -0.275 -26.511 1.00 92.44 272 ASP A O 1
ATOM 2025 N N . GLU A 1 273 ? 2.347 1.046 -26.934 1.00 94.38 273 GLU A N 1
ATOM 2026 C CA . GLU A 1 273 ? 3.069 2.043 -27.738 1.00 94.38 273 GLU A CA 1
ATOM 2027 C C . GLU A 1 273 ? 4.194 2.756 -26.961 1.00 94.38 273 GLU A C 1
ATOM 2029 O O . GLU A 1 273 ? 5.325 2.816 -27.460 1.00 94.38 273 GLU A O 1
ATOM 2034 N N . PRO A 1 274 ? 3.982 3.198 -25.704 1.00 94.56 274 PRO A N 1
ATOM 2035 C CA . PRO A 1 274 ? 5.079 3.639 -24.850 1.00 94.56 274 PRO A CA 1
ATOM 2036 C C . PRO A 1 274 ? 6.220 2.624 -24.734 1.00 94.56 274 PRO A C 1
ATOM 2038 O O . PRO A 1 274 ? 7.388 3.017 -24.704 1.00 94.56 274 PRO A O 1
ATOM 2041 N N . MET A 1 275 ? 5.931 1.321 -24.667 1.00 95.62 275 MET A N 1
ATOM 2042 C CA . MET A 1 275 ? 6.983 0.300 -24.575 1.00 95.62 275 MET A CA 1
ATOM 2043 C C . MET A 1 275 ? 7.694 0.071 -25.909 1.00 95.62 275 MET A C 1
ATOM 2045 O O . MET A 1 275 ? 8.913 -0.098 -25.900 1.00 95.62 275 MET A O 1
ATOM 2049 N N . ARG A 1 276 ? 6.997 0.157 -27.049 1.00 96.19 276 ARG A N 1
ATOM 2050 C CA . ARG A 1 276 ? 7.646 0.205 -28.374 1.00 96.19 276 ARG A CA 1
ATOM 2051 C C . ARG A 1 276 ? 8.601 1.393 -28.481 1.00 96.19 276 ARG A C 1
ATOM 2053 O O . ARG A 1 276 ? 9.761 1.217 -28.851 1.00 96.19 276 ARG A O 1
ATOM 2060 N N . THR A 1 277 ? 8.161 2.572 -28.043 1.00 96.25 277 THR A N 1
ATOM 2061 C CA . THR A 1 277 ? 9.010 3.772 -27.984 1.00 96.25 277 THR A CA 1
ATOM 2062 C C . THR A 1 277 ? 10.205 3.572 -27.046 1.00 96.25 277 THR A C 1
ATOM 2064 O O . THR A 1 277 ? 11.328 3.964 -27.363 1.00 96.25 277 THR A O 1
ATOM 2067 N N . ALA A 1 278 ? 10.005 2.908 -25.901 1.00 95.62 278 ALA A N 1
ATOM 2068 C CA . ALA A 1 278 ? 11.089 2.582 -24.979 1.00 95.62 278 ALA A CA 1
ATOM 2069 C C . ALA A 1 278 ? 12.141 1.662 -25.621 1.00 95.62 278 ALA A C 1
ATOM 2071 O O . ALA A 1 278 ? 13.335 1.898 -25.429 1.00 95.62 278 ALA A O 1
ATOM 2072 N N . VAL A 1 279 ? 11.715 0.652 -26.387 1.00 97.31 279 VAL A N 1
ATOM 2073 C CA . VAL A 1 279 ? 12.608 -0.256 -27.121 1.00 97.31 279 VAL A CA 1
ATOM 2074 C C . VAL A 1 279 ? 13.355 0.479 -28.233 1.00 97.31 279 VAL A C 1
ATOM 2076 O O . VAL A 1 279 ? 14.568 0.305 -28.348 1.00 97.31 279 VAL A O 1
ATOM 2079 N N . LEU A 1 280 ? 12.682 1.341 -29.007 1.00 97.06 280 LEU A N 1
ATOM 2080 C CA . LEU A 1 280 ? 13.331 2.180 -30.024 1.00 97.06 280 LEU A CA 1
ATOM 2081 C C . LEU A 1 280 ? 14.421 3.061 -29.398 1.00 97.06 280 LEU A C 1
ATOM 2083 O O . LEU A 1 280 ? 15.544 3.111 -29.898 1.00 97.06 280 LEU A O 1
ATOM 2087 N N . ALA A 1 281 ? 14.132 3.660 -28.241 1.00 96.00 281 ALA A N 1
ATOM 2088 C CA . ALA A 1 281 ? 15.107 4.418 -27.462 1.00 96.00 281 ALA A CA 1
ATOM 2089 C C . ALA A 1 281 ? 16.307 3.557 -27.022 1.00 96.00 281 ALA A C 1
ATOM 2091 O O . ALA A 1 281 ? 17.452 3.999 -27.116 1.00 96.00 281 ALA A O 1
ATOM 2092 N N . GLY A 1 282 ? 16.070 2.321 -26.569 1.00 95.88 282 GLY A N 1
ATOM 2093 C CA . GLY A 1 282 ? 17.139 1.376 -26.228 1.00 95.88 282 GLY A CA 1
ATOM 2094 C C . GLY A 1 282 ? 17.989 0.974 -27.436 1.00 95.88 282 GLY A C 1
ATOM 2095 O O . GLY A 1 282 ? 19.211 0.876 -27.327 1.00 95.88 282 GLY A O 1
ATOM 2096 N N . ARG A 1 283 ? 17.360 0.803 -28.604 1.00 96.88 283 ARG A N 1
ATOM 2097 C CA . ARG A 1 283 ? 18.033 0.500 -29.872 1.00 96.88 283 ARG A CA 1
ATOM 2098 C C . ARG A 1 283 ? 18.921 1.653 -30.332 1.00 96.88 283 ARG A C 1
ATOM 2100 O O . ARG A 1 283 ? 20.070 1.399 -30.686 1.00 96.88 283 ARG A O 1
ATOM 2107 N N . ALA A 1 284 ? 18.420 2.889 -30.289 1.00 96.69 284 ALA A N 1
ATOM 2108 C CA . ALA A 1 284 ? 19.197 4.087 -30.609 1.00 96.69 284 ALA A CA 1
ATOM 2109 C C . ALA A 1 284 ? 20.414 4.230 -29.678 1.00 96.69 284 ALA A C 1
ATOM 2111 O O . ALA A 1 284 ? 21.537 4.381 -30.156 1.00 96.69 284 ALA A O 1
ATOM 2112 N N . GLY A 1 285 ? 20.215 4.072 -28.363 1.00 95.00 285 GLY A N 1
ATOM 2113 C CA . GLY A 1 285 ? 21.298 4.138 -27.379 1.00 95.00 285 GLY A CA 1
ATOM 2114 C C . GLY A 1 285 ? 22.361 3.051 -27.575 1.00 95.00 285 GLY A C 1
ATOM 2115 O O . GLY A 1 285 ? 23.553 3.353 -27.591 1.00 95.00 285 GLY A O 1
ATOM 2116 N N . LEU A 1 286 ? 21.955 1.793 -27.795 1.00 95.19 286 LEU A N 1
ATOM 2117 C CA . LEU A 1 286 ? 22.895 0.697 -28.054 1.00 95.19 286 LEU A CA 1
ATOM 2118 C C . LEU A 1 286 ? 23.679 0.923 -29.355 1.00 95.19 286 LEU A C 1
ATOM 2120 O O . LEU A 1 286 ? 24.900 0.770 -29.361 1.00 95.19 286 LEU A O 1
ATOM 2124 N N . ALA A 1 287 ? 23.001 1.316 -30.437 1.00 95.94 287 ALA A N 1
ATOM 2125 C CA . ALA A 1 287 ? 23.640 1.641 -31.710 1.00 95.94 287 ALA A CA 1
ATOM 2126 C C . ALA A 1 287 ? 24.669 2.769 -31.537 1.00 95.94 287 ALA A C 1
ATOM 2128 O O . ALA A 1 287 ? 25.816 2.627 -31.966 1.00 95.94 287 ALA 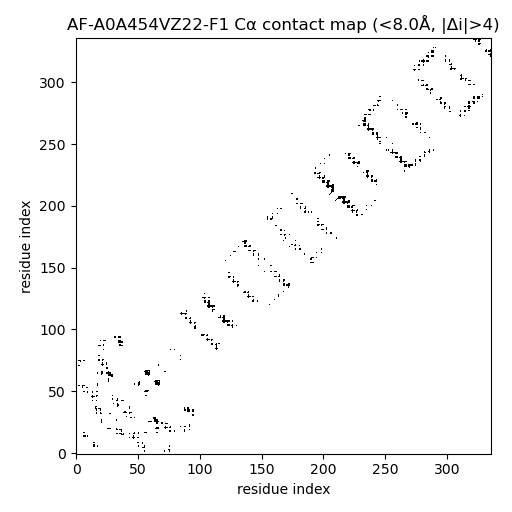A O 1
ATOM 2129 N N . MET A 1 288 ? 24.295 3.839 -30.827 1.00 95.75 288 MET A N 1
ATOM 2130 C CA . MET A 1 288 ? 25.191 4.960 -30.561 1.00 95.75 288 MET A CA 1
ATOM 2131 C C . MET A 1 288 ? 26.397 4.533 -29.733 1.00 95.75 288 MET A C 1
ATOM 2133 O O . MET A 1 288 ? 27.515 4.826 -30.126 1.00 95.75 288 MET A O 1
ATOM 2137 N N . SER A 1 289 ? 26.211 3.755 -28.663 1.00 93.00 289 SER A N 1
ATOM 2138 C CA . SER A 1 289 ? 27.321 3.248 -27.837 1.00 93.00 289 SER A CA 1
ATOM 2139 C C . SER A 1 289 ? 28.347 2.405 -28.616 1.00 93.00 289 SER A C 1
ATOM 2141 O O . SER A 1 289 ? 29.494 2.273 -28.195 1.00 93.00 289 SER A O 1
ATOM 2143 N N . CYS A 1 290 ? 27.947 1.848 -29.764 1.00 92.75 290 CYS A N 1
ATOM 2144 C CA . CYS A 1 290 ? 28.794 1.056 -30.656 1.00 92.75 290 CYS A CA 1
ATOM 2145 C C . CYS A 1 290 ? 29.368 1.860 -31.834 1.00 92.75 290 CYS A C 1
ATOM 2147 O O . CYS A 1 290 ? 29.990 1.260 -32.710 1.00 92.75 290 CYS A O 1
ATOM 2149 N N . ALA A 1 291 ? 29.133 3.176 -31.883 1.00 92.81 291 ALA A N 1
ATOM 2150 C CA . ALA A 1 291 ? 29.441 4.036 -33.025 1.00 92.81 291 ALA A CA 1
ATOM 2151 C C . ALA A 1 291 ? 28.838 3.529 -34.356 1.00 92.81 291 ALA A C 1
ATOM 2153 O O . ALA A 1 291 ? 29.442 3.678 -35.419 1.00 92.81 291 ALA A O 1
ATOM 2154 N N . ASP A 1 292 ? 27.648 2.916 -34.308 1.00 94.81 292 ASP A N 1
ATOM 2155 C CA . ASP A 1 292 ? 26.933 2.477 -35.508 1.00 94.81 292 ASP A CA 1
ATOM 2156 C C . ASP A 1 292 ? 26.482 3.705 -36.328 1.00 94.81 292 ASP A C 1
ATOM 2158 O O . ASP A 1 292 ? 25.780 4.570 -35.789 1.00 94.81 292 ASP A O 1
ATOM 2162 N N . PRO A 1 293 ? 26.826 3.804 -37.628 1.00 89.81 293 PRO A N 1
ATOM 2163 C CA . PRO A 1 293 ? 26.387 4.909 -38.480 1.00 89.81 293 PRO A CA 1
ATOM 2164 C C . PRO A 1 293 ? 24.863 5.113 -38.511 1.00 89.81 293 PRO A C 1
ATOM 2166 O O . PRO A 1 293 ? 24.403 6.244 -38.672 1.00 89.81 293 PRO A O 1
ATOM 2169 N N . GLY A 1 294 ? 24.081 4.043 -38.333 1.00 93.75 294 GLY A N 1
ATOM 2170 C CA . GLY A 1 294 ? 22.618 4.074 -38.309 1.00 93.75 294 GLY A CA 1
ATOM 2171 C C . GLY A 1 294 ? 22.007 4.645 -37.025 1.00 93.75 294 GLY A C 1
ATOM 2172 O O . GLY A 1 294 ? 20.801 4.882 -36.986 1.00 93.75 294 GLY A O 1
ATOM 2173 N N . ALA A 1 295 ? 22.801 4.907 -35.980 1.00 94.69 295 ALA A N 1
ATOM 2174 C CA . ALA A 1 295 ? 22.298 5.417 -34.702 1.00 94.69 295 ALA A CA 1
ATOM 2175 C C . ALA A 1 295 ? 21.562 6.766 -34.834 1.00 94.69 295 ALA A C 1
ATOM 2177 O O . ALA A 1 295 ? 20.575 7.004 -34.141 1.00 94.69 295 ALA A O 1
ATOM 2178 N N . TRP A 1 296 ? 22.000 7.627 -35.757 1.00 94.12 296 TRP A N 1
ATOM 2179 C CA . TRP A 1 296 ? 21.396 8.944 -35.994 1.00 94.12 296 TRP A CA 1
ATOM 2180 C C . TRP A 1 296 ? 20.020 8.876 -36.663 1.00 94.12 296 TRP A C 1
ATOM 2182 O O . TRP A 1 296 ? 19.176 9.730 -36.400 1.00 94.12 296 TRP A O 1
ATOM 2192 N N . GLU A 1 297 ? 19.792 7.884 -37.528 1.00 95.62 297 GLU A N 1
ATOM 2193 C CA . GLU A 1 297 ? 18.468 7.626 -38.113 1.00 95.62 297 GLU A CA 1
ATOM 2194 C C . GLU A 1 297 ? 17.500 7.183 -37.014 1.00 95.62 297 GLU A C 1
ATOM 2196 O O . GLU A 1 297 ? 16.442 7.779 -36.837 1.00 95.62 297 GLU A O 1
ATOM 2201 N N . LEU A 1 298 ? 17.928 6.226 -36.184 1.00 95.69 298 LEU A N 1
ATOM 2202 C CA . LEU A 1 298 ? 17.136 5.715 -35.063 1.00 95.69 298 LEU A CA 1
ATOM 2203 C C . LEU A 1 2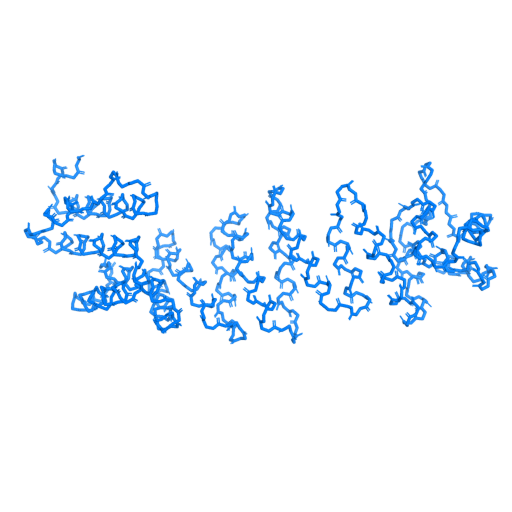98 ? 16.787 6.800 -34.039 1.00 95.69 298 LEU A C 1
ATOM 2205 O O . LEU A 1 298 ? 15.684 6.807 -33.501 1.00 95.69 298 LEU A O 1
ATOM 2209 N N . ALA A 1 299 ? 17.711 7.723 -33.769 1.00 94.69 299 ALA A N 1
ATOM 2210 C CA . ALA A 1 299 ? 17.450 8.858 -32.890 1.00 94.69 299 ALA A CA 1
ATOM 2211 C C . ALA A 1 299 ? 16.380 9.802 -33.466 1.00 94.69 299 ALA A C 1
ATOM 2213 O O . ALA A 1 299 ? 15.550 10.307 -32.716 1.00 94.69 299 ALA A O 1
ATOM 2214 N N . ARG A 1 300 ? 16.362 10.008 -34.791 1.00 94.12 300 ARG A N 1
ATOM 2215 C CA . ARG A 1 300 ? 15.357 10.839 -35.479 1.00 94.12 300 ARG A CA 1
ATOM 2216 C C . ARG A 1 300 ? 13.983 10.186 -35.572 1.00 94.12 300 ARG A C 1
ATOM 2218 O O . ARG A 1 300 ? 12.993 10.898 -35.682 1.00 94.12 300 ARG A O 1
ATOM 2225 N N . GLU A 1 301 ? 13.914 8.860 -35.507 1.00 95.50 301 GLU A N 1
ATOM 2226 C CA . GLU A 1 301 ? 12.650 8.119 -35.437 1.00 95.50 301 GLU A CA 1
ATOM 2227 C C . GLU A 1 301 ? 11.945 8.260 -34.071 1.00 95.50 301 GLU A C 1
ATOM 2229 O O . GLU A 1 301 ? 10.780 7.885 -33.948 1.00 95.50 301 GLU A O 1
ATOM 2234 N N . LEU A 1 302 ? 12.611 8.793 -33.033 1.00 94.38 302 LEU A N 1
ATOM 2235 C CA . LEU A 1 302 ? 12.009 8.941 -31.705 1.00 94.38 302 LEU A CA 1
ATOM 2236 C C . LEU A 1 302 ? 10.930 10.044 -31.679 1.00 94.38 302 LEU A C 1
ATOM 2238 O O . LEU A 1 302 ? 11.229 11.203 -31.976 1.00 94.38 302 LEU A O 1
ATOM 2242 N N . PRO A 1 303 ? 9.694 9.738 -31.236 1.00 91.00 303 PRO A N 1
ATOM 2243 C CA . PRO A 1 303 ? 8.571 10.673 -31.273 1.00 91.00 303 PRO A CA 1
ATOM 2244 C C . PRO A 1 303 ? 8.599 11.638 -30.072 1.00 91.00 303 PRO A C 1
ATOM 2246 O O . PRO A 1 303 ? 7.821 11.522 -29.128 1.00 91.00 303 PRO A O 1
ATOM 2249 N N . ALA A 1 304 ? 9.530 12.597 -30.071 1.00 82.88 304 ALA A N 1
ATOM 2250 C CA . ALA A 1 304 ? 9.676 13.564 -28.974 1.00 82.88 304 ALA A CA 1
ATOM 2251 C C . ALA A 1 304 ? 8.450 14.484 -28.798 1.00 82.88 304 ALA A C 1
ATOM 2253 O O . ALA A 1 304 ? 8.147 14.895 -27.679 1.00 82.88 304 ALA A O 1
ATOM 2254 N N . GLU A 1 305 ? 7.737 14.769 -29.891 1.00 88.44 305 GLU A N 1
ATOM 2255 C CA . GLU A 1 305 ? 6.533 15.614 -29.931 1.00 88.44 305 GLU A CA 1
ATOM 2256 C C . GLU A 1 305 ? 5.224 14.799 -29.892 1.00 88.44 305 GLU A C 1
ATOM 2258 O O . GLU A 1 305 ? 4.169 15.287 -30.298 1.00 88.44 305 GLU A O 1
ATOM 2263 N N . ASP A 1 306 ? 5.271 13.546 -29.421 1.00 90.75 306 ASP A N 1
ATOM 2264 C CA . ASP A 1 306 ? 4.068 12.720 -29.292 1.00 90.75 306 ASP A CA 1
ATOM 2265 C C . ASP A 1 306 ? 3.038 13.363 -28.347 1.00 90.75 306 ASP A C 1
ATOM 2267 O O . ASP A 1 306 ? 3.368 13.905 -27.287 1.00 90.75 306 ASP A O 1
ATOM 2271 N N . THR A 1 307 ? 1.763 13.262 -28.716 1.00 91.44 307 THR A N 1
ATOM 2272 C CA . THR A 1 307 ? 0.648 13.729 -27.886 1.00 91.44 307 THR A CA 1
ATOM 2273 C C . THR A 1 307 ? 0.420 12.873 -26.639 1.00 91.44 307 THR A C 1
ATOM 2275 O O . THR A 1 307 ? -0.165 13.373 -25.677 1.00 91.44 307 THR A O 1
ATOM 2278 N N . ASP A 1 308 ? 0.873 11.614 -26.623 1.00 94.06 308 ASP A N 1
ATOM 2279 C CA . ASP A 1 308 ? 0.900 10.774 -25.428 1.00 94.06 308 ASP A CA 1
ATOM 2280 C C . ASP A 1 308 ? 2.132 11.118 -24.564 1.00 94.06 308 ASP A C 1
ATOM 2282 O O . ASP A 1 308 ? 3.274 10.812 -24.935 1.00 94.06 308 ASP A O 1
ATOM 2286 N N . PRO A 1 309 ? 1.941 11.671 -23.348 1.00 93.12 309 PRO A N 1
ATOM 2287 C CA . PRO A 1 309 ? 3.044 11.988 -22.445 1.00 93.12 309 PRO A CA 1
ATOM 2288 C C . PRO A 1 309 ? 3.889 10.771 -22.047 1.00 93.12 309 PRO A C 1
ATOM 2290 O O . PRO A 1 309 ? 5.022 10.923 -21.584 1.00 93.12 309 PRO A O 1
ATOM 2293 N N . ALA A 1 310 ? 3.356 9.549 -22.122 1.00 91.69 310 ALA A N 1
ATOM 2294 C CA . ALA A 1 310 ? 4.134 8.341 -21.878 1.00 91.69 310 ALA A CA 1
ATOM 2295 C C . ALA A 1 310 ? 5.140 8.084 -23.009 1.00 91.69 310 ALA A C 1
ATOM 2297 O O . ALA A 1 310 ? 6.318 7.893 -22.700 1.00 91.69 310 ALA A O 1
ATOM 2298 N N . CYS A 1 311 ? 4.717 8.163 -24.273 1.00 93.44 311 CYS A N 1
ATOM 2299 C CA . CYS A 1 311 ? 5.596 8.059 -25.442 1.00 93.44 311 CYS A CA 1
ATOM 2300 C C . CYS A 1 311 ? 6.646 9.173 -25.450 1.00 93.44 311 CYS A C 1
ATOM 2302 O O . CYS A 1 311 ? 7.844 8.879 -25.462 1.00 93.44 311 CYS A O 1
ATOM 2304 N N . ALA A 1 312 ? 6.222 10.432 -25.297 1.00 93.81 312 ALA A N 1
ATOM 2305 C CA . ALA A 1 312 ? 7.125 11.584 -25.283 1.00 93.81 312 ALA A CA 1
ATOM 2306 C C . ALA A 1 312 ? 8.215 11.462 -24.199 1.00 93.81 312 ALA A C 1
ATOM 2308 O O . ALA A 1 312 ? 9.388 11.743 -24.445 1.00 93.81 312 ALA A O 1
ATOM 2309 N N . ARG A 1 313 ? 7.878 10.953 -23.002 1.00 93.25 313 ARG A N 1
ATOM 2310 C CA . ARG A 1 313 ? 8.873 10.695 -21.940 1.00 93.25 313 ARG A CA 1
ATOM 2311 C C . ARG A 1 313 ? 9.883 9.610 -22.312 1.00 93.25 313 ARG A C 1
ATOM 2313 O O . ARG A 1 313 ? 11.052 9.729 -21.947 1.00 93.25 313 ARG A O 1
ATOM 2320 N N . GLN A 1 314 ? 9.457 8.544 -22.992 1.00 94.56 314 GLN A N 1
ATOM 2321 C CA . GLN A 1 314 ? 10.371 7.488 -23.443 1.00 94.56 314 GLN A CA 1
ATOM 2322 C C . GLN A 1 314 ? 11.285 7.989 -24.565 1.00 94.56 314 GLN A C 1
ATOM 2324 O O . GLN A 1 314 ? 12.483 7.705 -24.530 1.00 94.56 314 GLN A O 1
ATOM 2329 N N . ALA A 1 315 ? 10.744 8.780 -25.494 1.00 95.50 315 ALA A N 1
ATOM 2330 C CA . ALA A 1 315 ? 11.501 9.429 -26.557 1.00 95.50 315 ALA A CA 1
ATOM 2331 C C . ALA A 1 315 ? 12.547 10.397 -25.990 1.00 95.50 315 ALA A C 1
ATOM 2333 O O . ALA A 1 315 ? 13.730 10.256 -26.289 1.00 95.50 315 ALA A O 1
ATOM 2334 N N . ALA A 1 316 ? 12.148 11.292 -25.079 1.00 94.75 316 ALA A N 1
ATOM 2335 C CA . ALA A 1 316 ? 13.060 12.211 -24.402 1.00 94.75 316 ALA A CA 1
ATOM 2336 C C . ALA A 1 316 ? 14.189 11.466 -23.670 1.00 94.75 316 ALA A C 1
ATOM 2338 O O . ALA A 1 316 ? 15.359 11.797 -23.842 1.00 94.75 316 ALA A O 1
ATOM 2339 N N . ARG A 1 317 ? 13.869 10.400 -22.918 1.00 92.75 317 ARG A N 1
ATOM 2340 C CA . ARG A 1 317 ? 14.890 9.546 -22.283 1.00 92.75 317 ARG A CA 1
ATOM 2341 C C . ARG A 1 317 ? 15.852 8.950 -23.316 1.00 92.75 317 ARG A C 1
ATOM 2343 O O . ARG A 1 317 ? 17.055 8.918 -23.080 1.00 92.75 317 ARG A O 1
ATOM 2350 N N . GLY A 1 318 ? 15.327 8.443 -24.431 1.00 93.94 318 GLY A N 1
ATOM 2351 C CA . GLY A 1 318 ? 16.126 7.872 -25.516 1.00 93.94 318 GLY A CA 1
ATOM 2352 C C . GLY A 1 318 ? 17.091 8.873 -26.132 1.00 93.94 318 GLY A C 1
ATOM 2353 O O . GLY A 1 318 ? 18.268 8.557 -26.292 1.00 93.94 318 GLY A O 1
ATOM 2354 N N . LEU A 1 319 ? 16.609 10.085 -26.407 1.00 94.88 319 LEU A N 1
ATOM 2355 C CA . LEU A 1 319 ? 17.419 11.183 -26.925 1.00 94.88 319 LEU A CA 1
ATOM 2356 C C . LEU A 1 319 ? 18.521 11.574 -25.937 1.00 94.88 319 LEU A C 1
ATOM 2358 O O . LEU A 1 319 ? 19.680 11.608 -26.333 1.00 94.88 319 LEU A O 1
ATOM 2362 N N . CYS A 1 320 ? 18.203 11.756 -24.649 1.00 93.12 320 CYS A N 1
ATOM 2363 C CA . CYS A 1 320 ? 19.210 12.067 -23.628 1.00 93.12 320 CYS A CA 1
ATOM 2364 C C . CYS A 1 320 ? 20.295 10.985 -23.526 1.00 93.12 320 CYS A C 1
ATOM 2366 O O . CYS A 1 320 ? 21.479 11.305 -23.516 1.00 93.12 320 CYS A O 1
ATOM 2368 N N . ASN A 1 321 ? 19.909 9.706 -23.487 1.00 91.31 321 ASN A N 1
ATOM 2369 C CA . ASN A 1 321 ? 20.873 8.605 -23.416 1.00 91.31 321 ASN A CA 1
ATOM 2370 C C . ASN A 1 321 ? 21.738 8.522 -24.684 1.00 91.31 321 ASN A C 1
ATOM 2372 O O . ASN A 1 321 ? 22.929 8.237 -24.611 1.00 91.31 321 ASN A O 1
ATOM 2376 N N . THR A 1 322 ? 21.141 8.759 -25.854 1.00 94.19 322 THR A N 1
ATOM 2377 C CA . THR A 1 322 ? 21.860 8.755 -27.134 1.00 94.19 322 THR A CA 1
ATOM 2378 C C . THR A 1 322 ? 22.850 9.916 -27.205 1.00 94.19 322 THR A C 1
ATOM 2380 O O . THR A 1 322 ? 23.992 9.709 -27.608 1.00 94.19 322 THR A O 1
ATOM 2383 N N . ALA A 1 323 ? 22.446 11.109 -26.763 1.00 94.12 323 ALA A N 1
ATOM 2384 C CA . ALA A 1 323 ? 23.319 12.273 -26.666 1.00 94.12 323 ALA A CA 1
ATOM 2385 C C . ALA A 1 323 ? 24.489 12.024 -25.700 1.00 94.12 323 ALA A C 1
ATOM 2387 O O . ALA A 1 323 ? 25.627 12.318 -26.051 1.00 94.12 323 ALA A O 1
ATOM 2388 N N . ASP A 1 324 ? 24.246 11.402 -24.539 1.00 92.75 324 ASP A N 1
ATOM 2389 C CA . ASP A 1 324 ? 25.308 11.027 -23.593 1.00 92.75 324 ASP A CA 1
ATOM 2390 C C . ASP A 1 324 ? 26.348 10.110 -24.261 1.00 92.75 324 ASP A C 1
ATOM 2392 O O . ASP A 1 324 ? 27.536 10.431 -24.293 1.00 92.75 324 ASP A O 1
ATOM 2396 N N . PHE A 1 325 ? 25.918 9.026 -24.920 1.00 93.12 325 PHE A N 1
ATOM 2397 C CA . PHE A 1 325 ? 26.837 8.162 -25.675 1.00 93.12 325 PHE A CA 1
ATOM 2398 C C . PHE A 1 325 ? 27.576 8.904 -26.798 1.00 93.12 325 PHE A C 1
ATOM 2400 O O . PHE A 1 325 ? 28.765 8.662 -27.009 1.00 93.12 325 PHE A O 1
ATOM 2407 N N . ALA A 1 326 ? 26.907 9.814 -27.509 1.00 94.12 326 ALA A N 1
ATOM 2408 C CA . ALA A 1 326 ? 27.529 10.615 -28.559 1.00 94.12 326 ALA A CA 1
ATOM 2409 C C . ALA A 1 326 ? 28.640 11.526 -28.005 1.00 94.12 326 ALA A C 1
ATOM 2411 O O . ALA A 1 326 ? 29.706 11.627 -28.616 1.00 94.12 326 ALA A O 1
ATOM 2412 N N . VAL A 1 327 ? 28.435 12.124 -26.825 1.00 94.75 327 VAL A N 1
ATOM 2413 C CA . VAL A 1 327 ? 29.450 12.916 -26.111 1.00 94.75 327 VAL A CA 1
ATOM 2414 C C . VAL A 1 327 ? 30.660 12.053 -25.752 1.00 94.75 327 VAL A C 1
ATOM 2416 O O . VAL A 1 327 ? 31.789 12.460 -26.025 1.00 94.75 327 VAL A O 1
ATOM 2419 N N . TRP A 1 328 ? 30.452 10.839 -25.229 1.00 89.94 328 TRP A N 1
ATOM 2420 C CA . TRP A 1 328 ? 31.548 9.902 -24.928 1.00 89.94 328 TRP A CA 1
ATOM 2421 C C . TRP A 1 328 ? 32.368 9.502 -26.161 1.00 89.94 328 TRP A C 1
ATOM 2423 O O . TRP A 1 328 ? 33.553 9.192 -26.039 1.00 89.94 328 TRP A O 1
ATOM 2433 N N . LEU A 1 329 ? 31.760 9.535 -27.348 1.00 92.50 329 LEU A N 1
ATOM 2434 C CA . LEU A 1 329 ? 32.419 9.267 -28.628 1.00 92.50 329 LEU A CA 1
ATOM 2435 C C . LEU A 1 329 ? 33.021 10.518 -29.290 1.00 92.50 329 LEU A C 1
ATOM 2437 O O . LEU A 1 329 ? 33.649 10.406 -30.343 1.00 92.50 329 LEU A O 1
ATOM 2441 N N . GLY A 1 330 ? 32.862 11.699 -28.685 1.00 94.69 330 GLY A N 1
ATOM 2442 C CA . GLY A 1 330 ? 33.406 12.965 -29.183 1.00 94.69 330 GLY A CA 1
ATOM 2443 C C . GLY A 1 330 ? 32.535 13.686 -30.218 1.00 94.69 330 GLY A C 1
ATOM 2444 O O . GLY A 1 330 ? 33.009 14.618 -30.866 1.00 94.69 330 GLY A O 1
ATOM 2445 N N . PHE A 1 331 ? 31.268 13.299 -30.384 1.00 92.44 331 PHE A N 1
ATOM 2446 C CA . PHE A 1 331 ? 30.329 13.921 -31.326 1.00 92.44 331 PHE A CA 1
ATOM 2447 C C . PHE A 1 331 ? 29.564 15.106 -30.709 1.00 92.44 331 PHE A C 1
ATOM 2449 O O . PHE A 1 331 ? 28.338 15.151 -30.774 1.00 92.44 331 PHE A O 1
ATOM 2456 N N . TYR A 1 332 ? 30.275 16.069 -30.115 1.00 90.50 332 TYR A N 1
ATOM 2457 C CA . TYR A 1 332 ? 29.672 17.150 -29.319 1.00 90.50 332 TYR A CA 1
ATOM 2458 C C . TYR A 1 332 ? 28.641 17.991 -30.090 1.00 90.50 332 TYR A C 1
ATOM 2460 O O . TYR A 1 332 ? 27.523 18.149 -29.619 1.00 90.50 332 TYR A O 1
ATOM 2468 N N . GLU A 1 333 ? 28.972 18.453 -31.302 1.00 88.88 333 GLU A N 1
ATOM 2469 C CA . GLU A 1 333 ? 28.085 19.313 -32.114 1.00 88.88 333 GLU A CA 1
ATOM 2470 C C . GLU A 1 333 ? 26.782 18.630 -32.544 1.00 88.88 333 GLU A C 1
ATOM 2472 O O . GLU A 1 333 ? 25.808 19.300 -32.855 1.00 88.88 333 GLU A O 1
ATOM 2477 N N . ARG A 1 334 ? 26.767 17.294 -32.620 1.00 84.12 334 ARG A N 1
ATOM 2478 C CA . ARG A 1 334 ? 25.554 16.532 -32.954 1.00 84.12 334 ARG A CA 1
ATOM 2479 C C . ARG A 1 334 ? 24.763 16.104 -31.721 1.00 84.12 334 ARG A C 1
ATOM 2481 O O . ARG A 1 334 ? 23.672 15.564 -31.878 1.00 84.12 334 ARG A O 1
ATOM 2488 N N . ALA A 1 335 ? 25.355 16.230 -30.536 1.00 85.62 335 ALA A N 1
ATOM 2489 C CA . ALA A 1 335 ? 24.715 15.892 -29.274 1.00 85.62 335 ALA A CA 1
ATOM 2490 C C . ALA A 1 335 ? 23.930 17.075 -28.681 1.00 85.62 335 ALA A C 1
ATOM 2492 O O . ALA A 1 335 ? 23.002 16.830 -27.910 1.00 85.62 335 ALA A O 1
ATOM 2493 N N . GLU A 1 336 ? 24.314 18.312 -29.018 1.00 81.12 336 GLU A N 1
ATOM 2494 C CA . GLU A 1 336 ? 23.573 19.554 -28.729 1.00 81.12 336 GLU A CA 1
ATOM 2495 C C . GLU A 1 336 ? 22.315 19.686 -29.602 1.00 81.12 336 GLU A C 1
ATOM 2497 O O . GLU A 1 336 ? 21.261 20.060 -29.037 1.00 81.12 336 GLU A O 1
#

Mean predicted aligned error: 5.51 Å

Radius of gyration: 28.78 Å; Cα contacts (8 Å, |Δi|>4): 525; chains: 1; bounding box: 65×36×80 Å

Solvent-accessible surface area (backbone atoms only — not comparable to full-atom values): 16736 Å² total; per-residue (Å²): 110,71,62,51,53,36,43,65,71,41,57,82,87,30,34,41,40,58,46,20,30,21,66,68,56,49,66,35,41,66,67,53,32,22,58,21,34,66,55,42,76,68,56,27,49,53,22,46,53,53,31,43,77,62,62,44,28,34,67,86,43,94,78,21,37,19,57,83,53,61,82,50,20,64,60,48,39,68,71,44,57,68,71,62,44,19,52,31,22,45,31,41,22,56,55,45,64,69,44,85,79,56,56,28,59,60,29,15,54,21,19,50,64,34,67,37,60,70,61,13,53,58,21,45,51,54,26,28,51,51,27,42,76,70,70,37,14,63,60,19,30,54,52,40,52,61,52,71,68,44,83,88,66,55,45,72,55,48,55,58,47,52,59,53,32,49,53,29,25,68,76,53,45,58,70,70,60,27,51,53,54,43,60,54,57,56,66,47,80,71,39,50,54,57,58,36,15,52,51,23,32,55,47,11,52,43,25,37,76,72,66,68,39,42,76,62,10,49,56,31,18,56,52,12,22,64,44,12,45,89,79,38,21,32,63,12,14,52,24,22,24,60,55,18,54,86,58,89,92,60,78,61,69,67,59,24,52,50,27,39,54,54,10,46,56,25,9,63,75,44,70,36,61,42,34,43,35,36,34,48,20,31,50,16,27,39,30,29,67,67,69,40,86,63,18,65,60,43,52,68,69,42,51,57,84,43,89,48,68,61,31,15,50,27,17,47,51,20,49,54,52,25,26,52,34,29,44,78,72,67,40,52,88,82,42,111